Protein AF-A0A5N6XSC5-F1 (afdb_monomer)

Organism: NCBI:txid656916

Structure (mmCIF, N/CA/C/O backbone):
data_AF-A0A5N6XSC5-F1
#
_entry.id   AF-A0A5N6XSC5-F1
#
loop_
_atom_site.group_PDB
_atom_site.id
_atom_site.type_symbol
_atom_site.label_atom_id
_atom_site.label_alt_id
_atom_site.label_comp_id
_atom_site.label_asym_id
_atom_site.label_entity_id
_atom_site.label_seq_id
_atom_site.pdbx_PDB_ins_code
_atom_site.Cartn_x
_atom_site.Cartn_y
_atom_site.Cartn_z
_atom_site.occupancy
_atom_site.B_iso_or_equiv
_atom_site.auth_seq_id
_atom_site.auth_comp_id
_atom_site.auth_asym_id
_atom_site.auth_atom_id
_atom_site.pdbx_PDB_model_num
ATOM 1 N N . MET A 1 1 ? 28.005 -21.376 -6.915 1.00 30.64 1 MET A N 1
ATOM 2 C CA . MET A 1 1 ? 27.812 -19.930 -7.127 1.00 30.64 1 MET A CA 1
ATOM 3 C C . MET A 1 1 ? 26.328 -19.701 -7.324 1.00 30.64 1 MET A C 1
ATOM 5 O O . MET A 1 1 ? 25.781 -20.242 -8.270 1.00 30.64 1 MET A O 1
ATOM 9 N N . SER A 1 2 ? 25.675 -19.047 -6.372 1.00 32.44 2 SER A N 1
ATOM 10 C CA . SER A 1 2 ? 24.236 -18.777 -6.355 1.00 32.44 2 SER A CA 1
ATOM 11 C C . SER A 1 2 ? 23.948 -17.454 -7.067 1.00 32.44 2 SER A C 1
ATOM 13 O O . SER A 1 2 ? 24.451 -16.408 -6.658 1.00 32.44 2 SER A O 1
ATOM 15 N N . ASP A 1 3 ? 23.162 -17.526 -8.139 1.00 32.84 3 ASP A N 1
ATOM 16 C CA . ASP A 1 3 ? 22.753 -16.395 -8.969 1.00 32.84 3 ASP A CA 1
ATOM 17 C C . ASP A 1 3 ? 21.796 -15.465 -8.208 1.00 32.84 3 ASP A C 1
ATOM 19 O O . ASP A 1 3 ? 20.697 -15.851 -7.814 1.00 32.84 3 ASP A O 1
ATOM 23 N N . ASN A 1 4 ? 22.235 -14.223 -7.993 1.00 33.94 4 ASN A N 1
ATOM 24 C CA . ASN A 1 4 ? 21.549 -13.190 -7.213 1.00 33.94 4 ASN A CA 1
ATOM 25 C C . ASN A 1 4 ? 20.751 -12.209 -8.104 1.00 33.94 4 ASN A C 1
ATOM 27 O O . ASN A 1 4 ? 20.815 -10.994 -7.920 1.00 33.94 4 ASN A O 1
ATOM 31 N N . THR A 1 5 ? 20.059 -12.705 -9.135 1.00 34.00 5 THR A N 1
ATOM 32 C CA . THR A 1 5 ? 19.577 -11.863 -10.255 1.00 34.00 5 THR A CA 1
ATOM 33 C C . THR A 1 5 ? 18.065 -11.639 -10.339 1.00 34.00 5 THR A C 1
ATOM 35 O O . THR A 1 5 ? 17.616 -10.911 -11.221 1.00 34.00 5 THR A O 1
ATOM 38 N N . THR A 1 6 ? 17.244 -12.172 -9.435 1.00 41.31 6 THR A N 1
ATOM 39 C CA . THR A 1 6 ? 15.774 -12.113 -9.588 1.00 41.31 6 THR A CA 1
ATOM 40 C C . THR A 1 6 ? 15.127 -10.802 -9.121 1.00 41.31 6 THR A C 1
ATOM 42 O O . THR A 1 6 ? 14.132 -10.382 -9.713 1.00 41.31 6 THR A O 1
ATOM 45 N N . ALA A 1 7 ? 15.684 -10.103 -8.123 1.00 40.53 7 ALA A N 1
ATOM 46 C CA . ALA A 1 7 ? 15.084 -8.869 -7.586 1.00 40.53 7 ALA A CA 1
ATOM 47 C C . ALA A 1 7 ? 15.281 -7.645 -8.506 1.00 40.53 7 ALA A C 1
ATOM 49 O O . ALA A 1 7 ? 14.366 -6.844 -8.704 1.00 40.53 7 ALA A O 1
ATOM 50 N N . ALA A 1 8 ? 16.456 -7.527 -9.135 1.00 37.75 8 ALA A N 1
ATOM 51 C CA . ALA A 1 8 ? 16.752 -6.446 -10.076 1.00 37.75 8 ALA A CA 1
ATOM 52 C C . ALA A 1 8 ? 15.996 -6.598 -11.406 1.00 37.75 8 ALA A C 1
ATOM 54 O O . ALA A 1 8 ? 15.660 -5.595 -12.030 1.00 37.75 8 ALA A O 1
ATOM 55 N N . CYS A 1 9 ? 15.683 -7.833 -11.811 1.00 39.19 9 CYS A N 1
ATOM 56 C CA . CYS A 1 9 ? 15.039 -8.129 -13.090 1.00 39.19 9 CYS A CA 1
ATOM 57 C C . CYS A 1 9 ? 13.649 -7.471 -13.185 1.00 39.19 9 CYS A C 1
ATOM 59 O O . CYS A 1 9 ? 13.363 -6.781 -14.155 1.00 39.19 9 CYS A O 1
ATOM 61 N N . LYS A 1 10 ? 12.838 -7.512 -12.114 1.00 50.16 10 LYS A N 1
ATOM 62 C CA . LYS A 1 10 ? 11.506 -6.878 -12.110 1.00 50.16 10 LYS A CA 1
ATOM 63 C C . LYS A 1 10 ? 11.527 -5.348 -11.992 1.00 50.16 10 LYS A C 1
ATOM 65 O O . LYS A 1 10 ? 10.676 -4.711 -12.600 1.00 50.16 10 LYS A O 1
ATOM 70 N N . LYS A 1 11 ? 12.482 -4.733 -11.273 1.00 50.75 11 LYS A N 1
ATOM 71 C CA . LYS A 1 11 ? 12.641 -3.256 -11.242 1.00 50.75 11 LYS A CA 1
ATOM 72 C C . LYS A 1 11 ? 13.235 -2.702 -12.547 1.00 50.75 11 LYS A C 1
ATOM 74 O O . LYS A 1 11 ? 12.871 -1.607 -12.975 1.00 50.75 11 LYS A O 1
ATOM 79 N N . ALA A 1 12 ? 14.134 -3.450 -13.188 1.00 41.25 12 ALA A N 1
ATOM 80 C CA . ALA A 1 12 ? 14.702 -3.091 -14.487 1.00 41.25 12 ALA A CA 1
ATOM 81 C C . ALA A 1 12 ? 13.656 -3.214 -15.606 1.00 41.25 12 ALA A C 1
ATOM 83 O O . ALA A 1 12 ? 13.495 -2.283 -16.397 1.00 41.25 12 ALA A O 1
ATOM 84 N N . ASP A 1 13 ? 12.880 -4.301 -15.606 1.00 50.47 13 ASP A N 1
ATOM 85 C CA . ASP A 1 13 ? 11.795 -4.514 -16.566 1.00 50.47 13 ASP A CA 1
ATOM 86 C C . ASP A 1 13 ? 10.567 -3.644 -16.264 1.00 50.47 13 ASP A C 1
ATOM 88 O O . ASP A 1 13 ? 9.817 -3.314 -17.180 1.00 50.47 13 ASP A O 1
ATOM 92 N N . TRP A 1 14 ? 10.385 -3.180 -15.021 1.00 47.47 14 TRP A N 1
ATOM 93 C CA . TRP A 1 14 ? 9.315 -2.257 -14.619 1.00 47.47 14 TRP A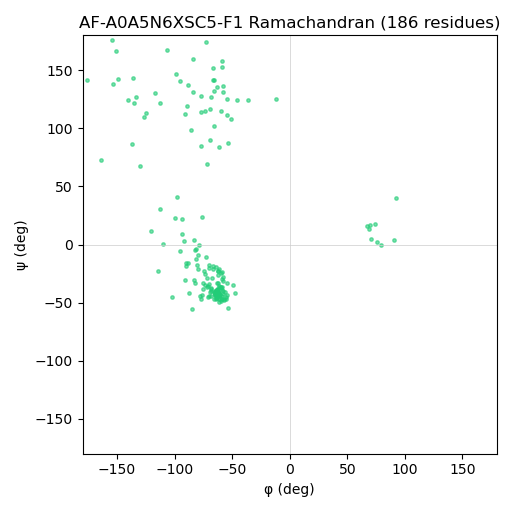 CA 1
ATOM 94 C C . TRP A 1 14 ? 9.331 -0.947 -15.413 1.00 47.47 14 TRP A C 1
ATOM 96 O O . TRP A 1 14 ? 8.297 -0.551 -15.949 1.00 47.47 14 TRP A O 1
ATOM 106 N N . LYS A 1 15 ? 10.492 -0.291 -15.569 1.00 52.53 15 LYS A N 1
ATOM 107 C CA . LYS A 1 15 ? 10.585 0.971 -16.336 1.00 52.53 15 LYS A CA 1
ATOM 108 C C . LYS A 1 15 ? 10.112 0.810 -17.785 1.00 52.53 15 LYS A C 1
ATOM 110 O O . LYS A 1 15 ? 9.611 1.767 -18.380 1.00 52.53 15 LYS A O 1
ATOM 115 N N . THR A 1 16 ? 10.241 -0.400 -18.328 1.00 52.84 16 THR A N 1
ATOM 116 C CA . THR A 1 16 ? 9.805 -0.781 -19.675 1.00 52.84 16 THR A CA 1
ATOM 117 C C . THR A 1 16 ? 8.336 -1.232 -19.692 1.00 52.84 16 THR A C 1
ATOM 119 O O . THR A 1 16 ? 7.579 -0.811 -20.566 1.00 52.84 16 THR A O 1
ATOM 122 N N . HIS A 1 17 ? 7.901 -2.013 -18.698 1.00 48.50 17 HIS A N 1
ATOM 123 C CA . HIS A 1 17 ? 6.561 -2.601 -18.570 1.00 48.50 17 HIS A CA 1
ATOM 124 C C . HIS A 1 17 ? 5.492 -1.627 -18.031 1.00 48.50 17 HIS A C 1
ATOM 126 O O . HIS A 1 17 ? 4.300 -1.809 -18.286 1.00 48.50 17 HIS A O 1
ATOM 132 N N . LYS A 1 18 ? 5.871 -0.542 -17.342 1.00 52.66 18 LYS A N 1
ATOM 133 C CA . LYS A 1 18 ? 4.913 0.442 -16.800 1.00 52.66 18 LYS A CA 1
ATOM 134 C C . LYS A 1 18 ? 4.084 1.157 -17.869 1.00 52.66 18 LYS A C 1
ATOM 136 O O . LYS A 1 18 ? 2.983 1.613 -17.601 1.00 52.66 18 LYS A O 1
ATOM 141 N N . LYS A 1 19 ? 4.576 1.217 -19.115 1.00 46.72 19 LYS A N 1
ATOM 142 C CA . LYS A 1 19 ? 3.832 1.788 -20.254 1.00 46.72 19 LYS A CA 1
ATOM 143 C C . LYS A 1 19 ? 2.645 0.920 -20.695 1.00 46.72 19 LYS A C 1
ATOM 145 O O . LYS A 1 19 ? 1.779 1.416 -21.420 1.00 46.72 19 LYS A O 1
ATOM 150 N N . THR A 1 20 ? 2.623 -0.354 -20.300 1.00 41.19 20 THR A N 1
ATOM 151 C CA . THR A 1 20 ? 1.602 -1.348 -20.669 1.00 41.19 20 THR A CA 1
ATOM 152 C C . THR A 1 20 ? 0.765 -1.823 -19.481 1.00 41.19 20 THR A C 1
ATOM 154 O O . THR A 1 20 ? -0.369 -2.241 -19.689 1.00 41.19 20 THR A O 1
ATOM 157 N N . CYS A 1 21 ? 1.271 -1.713 -18.250 1.00 39.19 21 CYS A N 1
ATOM 158 C CA . CYS A 1 21 ? 0.542 -2.072 -17.033 1.00 39.19 21 CYS A CA 1
ATOM 159 C C . CYS A 1 21 ? -0.330 -0.895 -16.551 1.00 39.19 21 CYS A C 1
ATOM 161 O O . CYS A 1 21 ? 0.174 0.033 -15.923 1.00 39.19 21 CYS A O 1
ATOM 163 N N . GLY A 1 22 ? -1.631 -0.909 -16.868 1.00 43.59 22 GLY A N 1
ATOM 164 C CA . GLY A 1 22 ? -2.615 -0.006 -16.252 1.00 43.59 22 GLY A CA 1
ATOM 165 C C . GLY A 1 22 ? -2.895 1.325 -16.964 1.00 43.59 22 GLY A C 1
ATOM 166 O O . GLY A 1 22 ? -3.112 2.334 -16.297 1.00 43.59 22 GLY A O 1
ATOM 167 N N . LYS A 1 23 ? -2.979 1.354 -18.304 1.00 37.72 23 LYS A N 1
ATOM 168 C CA . LYS A 1 23 ? -3.660 2.455 -19.022 1.00 37.72 23 LYS A CA 1
ATOM 169 C C . LYS A 1 23 ? -5.180 2.352 -18.833 1.00 37.72 23 LYS A C 1
ATOM 171 O O . LYS A 1 23 ? -5.898 2.041 -19.773 1.00 37.72 2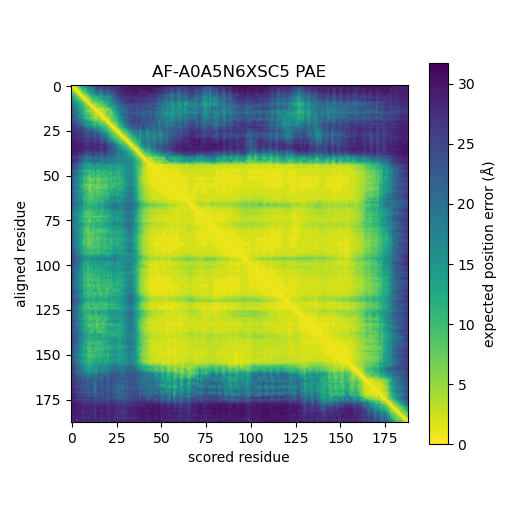3 LYS A O 1
ATOM 176 N N . ASN A 1 24 ? -5.668 2.593 -17.623 1.00 39.50 24 ASN A N 1
ATOM 177 C CA . ASN A 1 24 ? -7.075 2.892 -17.388 1.00 39.50 24 ASN A CA 1
ATOM 178 C C . ASN A 1 24 ? -7.152 4.200 -16.608 1.00 39.50 24 ASN A C 1
ATOM 180 O O . ASN A 1 24 ? -6.749 4.281 -15.450 1.00 39.50 24 ASN A O 1
ATOM 184 N N . THR A 1 25 ? -7.634 5.234 -17.293 1.00 41.34 25 THR A N 1
ATOM 185 C CA . THR A 1 25 ? -8.057 6.497 -16.698 1.00 41.34 25 THR A CA 1
ATOM 186 C C . THR A 1 25 ? -9.271 6.203 -15.829 1.00 41.34 25 THR A C 1
ATOM 188 O O . THR A 1 25 ? -10.356 6.000 -16.370 1.00 41.34 25 THR A O 1
ATOM 191 N N . ASP A 1 26 ? -9.103 6.127 -14.510 1.00 44.75 26 ASP A N 1
ATOM 192 C CA . ASP A 1 26 ? -10.252 6.023 -13.617 1.00 44.75 26 ASP A CA 1
ATOM 193 C C . ASP A 1 26 ? -10.110 6.956 -12.411 1.00 44.75 26 ASP A C 1
ATOM 195 O O . ASP A 1 26 ? -9.133 6.917 -11.664 1.00 44.75 26 ASP A O 1
ATOM 199 N N . GLU A 1 27 ? -11.129 7.803 -12.341 1.00 47.62 27 GLU A N 1
ATOM 200 C CA . GLU A 1 27 ? -11.453 8.996 -11.562 1.00 47.62 27 GLU A CA 1
ATOM 201 C C . GLU A 1 27 ? -10.599 9.382 -10.341 1.00 47.62 27 GLU A C 1
ATOM 203 O O . GLU A 1 27 ? -10.461 8.658 -9.352 1.00 47.62 27 GLU A O 1
ATOM 208 N N . THR A 1 28 ? -10.128 10.632 -10.412 1.00 39.62 28 THR A N 1
ATOM 209 C CA . THR A 1 28 ? -9.500 11.441 -9.365 1.00 39.62 28 THR A CA 1
ATOM 210 C C . THR A 1 28 ? -10.280 11.373 -8.049 1.00 39.62 28 THR A C 1
ATOM 212 O O . THR A 1 28 ? -11.459 11.724 -7.981 1.00 39.62 28 THR A O 1
ATOM 215 N N . PHE A 1 29 ? -9.601 10.978 -6.971 1.00 43.00 29 PHE A N 1
ATOM 216 C CA . PHE A 1 29 ? -10.097 11.149 -5.607 1.00 43.00 29 PHE A CA 1
ATOM 217 C C . PHE A 1 29 ? -10.085 12.645 -5.254 1.00 43.00 29 PHE A C 1
ATOM 219 O O . PHE A 1 29 ? -9.091 13.175 -4.769 1.00 43.00 29 PHE A O 1
ATOM 226 N N . ALA A 1 30 ? -11.182 13.351 -5.533 1.00 38.44 30 ALA A N 1
ATOM 227 C CA . ALA A 1 30 ? -11.376 14.712 -5.047 1.00 38.44 30 ALA A CA 1
ATOM 228 C C . ALA A 1 30 ? -11.776 14.685 -3.563 1.00 38.44 30 ALA A C 1
ATOM 230 O O . ALA A 1 30 ? -12.708 13.981 -3.168 1.00 38.44 30 ALA A O 1
ATOM 231 N N . ASN A 1 31 ? -11.051 15.458 -2.752 1.00 43.38 31 ASN A N 1
ATOM 232 C CA . ASN A 1 31 ? -11.282 15.610 -1.320 1.00 43.38 31 ASN A CA 1
ATOM 233 C C . ASN A 1 31 ? -12.701 16.112 -1.007 1.00 43.38 31 ASN A C 1
ATOM 235 O O . ASN A 1 31 ? -13.220 17.046 -1.617 1.00 43.38 31 ASN A O 1
ATOM 239 N N . THR A 1 32 ? -13.295 15.479 -0.001 1.00 38.34 32 THR A N 1
ATOM 240 C CA . THR A 1 32 ? -14.649 15.672 0.511 1.00 38.34 32 THR A CA 1
ATOM 241 C C . THR A 1 32 ? -14.941 17.126 0.891 1.00 38.34 32 THR A C 1
ATOM 243 O O . THR A 1 32 ? -14.475 17.619 1.916 1.00 38.34 32 THR A O 1
ATOM 246 N N . THR A 1 33 ? -15.823 17.779 0.134 1.00 36.69 33 THR A N 1
ATOM 247 C CA . THR A 1 33 ? -16.755 18.766 0.695 1.00 36.69 33 THR A CA 1
ATOM 248 C C . THR A 1 33 ? -18.180 18.266 0.496 1.00 36.69 33 THR A C 1
ATOM 250 O O . THR A 1 33 ? -18.560 17.812 -0.577 1.00 36.69 33 THR A O 1
ATOM 253 N N . SER A 1 34 ? -18.926 18.300 1.598 1.00 58.03 34 SER A N 1
ATOM 254 C CA . SER A 1 34 ? -20.329 17.927 1.760 1.00 58.03 34 SER A CA 1
ATOM 255 C C . SER A 1 34 ? -21.216 18.270 0.558 1.00 58.03 34 SER A C 1
ATOM 257 O O . SER A 1 34 ? -21.303 19.432 0.172 1.00 58.03 34 SER A O 1
ATOM 259 N N . THR A 1 35 ? -21.913 17.272 0.008 1.00 38.16 35 THR A N 1
ATOM 260 C CA . THR A 1 35 ? -23.358 17.303 -0.300 1.00 38.16 35 THR A CA 1
ATOM 261 C C . THR A 1 35 ? -23.817 15.939 -0.829 1.00 38.16 35 THR A C 1
ATOM 263 O O . THR A 1 35 ? -23.099 15.241 -1.539 1.00 38.16 35 THR A O 1
ATOM 266 N N . ASN A 1 36 ? -25.022 15.541 -0.418 1.00 50.56 36 ASN A N 1
ATOM 267 C CA . ASN A 1 36 ? -25.678 14.273 -0.726 1.00 50.56 36 ASN A CA 1
ATOM 268 C C . ASN A 1 36 ? -25.705 13.945 -2.229 1.00 50.56 36 ASN A C 1
ATOM 270 O O . ASN A 1 36 ? -26.535 14.480 -2.956 1.00 50.56 36 ASN A O 1
ATOM 274 N N . HIS A 1 37 ? -24.904 12.971 -2.657 1.00 45.38 37 HIS A N 1
ATOM 275 C CA . HIS A 1 37 ? -25.196 12.155 -3.831 1.00 45.38 37 HIS A CA 1
ATOM 276 C C . HIS A 1 37 ? -24.802 10.712 -3.531 1.00 45.38 37 HIS A C 1
ATOM 278 O O . HIS A 1 37 ? -23.676 10.432 -3.124 1.00 45.38 37 HIS A O 1
ATOM 284 N N . SER A 1 38 ? -25.758 9.802 -3.695 1.00 50.31 38 SER A N 1
ATOM 285 C CA . SER A 1 38 ? -25.622 8.362 -3.493 1.00 50.31 38 SER A CA 1
ATOM 286 C C . SER A 1 38 ? -24.578 7.792 -4.457 1.00 50.31 38 SER A C 1
ATOM 288 O O . SER A 1 38 ? -24.910 7.306 -5.538 1.00 50.31 38 SER A O 1
ATOM 290 N N . ARG A 1 39 ? -23.295 7.877 -4.090 1.00 49.34 39 ARG A N 1
ATOM 291 C CA . ARG A 1 39 ? -22.217 7.190 -4.801 1.00 49.34 39 ARG A CA 1
ATOM 292 C C . ARG A 1 39 ? -22.546 5.691 -4.780 1.00 49.34 39 ARG A C 1
ATOM 294 O O . ARG A 1 39 ? -22.885 5.169 -3.716 1.00 49.34 39 ARG A O 1
ATOM 301 N N . PRO A 1 40 ? -22.488 4.979 -5.919 1.00 62.66 40 PRO A N 1
ATOM 302 C CA . PRO A 1 40 ? -22.729 3.542 -5.933 1.00 62.66 40 PRO A CA 1
ATOM 303 C C . PRO A 1 40 ? -21.800 2.860 -4.926 1.00 62.66 40 PRO A C 1
ATOM 305 O O . PRO A 1 40 ? -20.589 3.044 -5.009 1.00 62.66 40 PRO A O 1
ATOM 308 N N . GLN A 1 41 ? -22.343 2.074 -3.990 1.00 62.50 41 GLN A N 1
ATOM 309 C CA . GLN A 1 41 ? -21.572 1.441 -2.902 1.00 62.50 41 GLN A CA 1
ATOM 310 C C . GLN A 1 41 ? -20.318 0.708 -3.415 1.00 62.50 41 GLN A C 1
ATOM 312 O O . GLN A 1 41 ? -19.257 0.765 -2.808 1.00 62.50 41 GLN A O 1
ATOM 317 N N . ASN A 1 42 ? -20.395 0.110 -4.606 1.00 70.88 42 ASN A N 1
ATOM 318 C CA . ASN A 1 42 ? -19.272 -0.559 -5.267 1.00 70.88 42 ASN A CA 1
ATOM 319 C C . ASN A 1 42 ? -18.081 0.387 -5.573 1.00 70.88 42 ASN A C 1
ATOM 321 O O . ASN A 1 42 ? -16.923 -0.007 -5.459 1.00 70.88 42 ASN A O 1
ATOM 325 N N . LEU A 1 43 ? -18.341 1.653 -5.918 1.00 68.62 43 LEU A N 1
ATOM 326 C CA . LEU A 1 43 ? -17.303 2.670 -6.149 1.00 68.62 43 LEU A CA 1
ATOM 327 C C . LEU A 1 43 ? -16.657 3.165 -4.850 1.00 68.62 43 LEU A C 1
ATOM 329 O O . LEU A 1 43 ? -15.532 3.664 -4.886 1.00 68.62 43 LEU A O 1
ATOM 333 N N . GLU A 1 44 ? -17.360 3.071 -3.723 1.00 84.00 44 GLU A N 1
ATOM 334 C CA . GLU A 1 44 ? -16.802 3.347 -2.396 1.00 84.00 44 GLU A CA 1
ATOM 335 C C . GLU A 1 44 ? -15.934 2.170 -1.927 1.00 84.00 44 GLU A C 1
ATOM 337 O O . GLU A 1 44 ? -14.778 2.363 -1.555 1.00 84.00 44 GLU A O 1
ATOM 342 N N . GLU A 1 45 ? -16.432 0.938 -2.068 1.00 91.94 45 GLU A N 1
ATOM 343 C CA . GLU A 1 45 ? -15.698 -0.281 -1.710 1.00 91.94 45 GLU A CA 1
ATOM 344 C C . GLU A 1 45 ? -14.388 -0.426 -2.489 1.00 91.94 45 GLU A C 1
ATOM 346 O O . GLU A 1 45 ? -13.330 -0.632 -1.895 1.00 91.94 45 GLU A O 1
ATOM 351 N N . LYS A 1 46 ? -14.433 -0.260 -3.819 1.00 92.94 46 LYS A N 1
ATOM 352 C CA . LYS A 1 46 ? -13.226 -0.276 -4.659 1.00 92.94 46 LYS A CA 1
ATOM 353 C C . LYS A 1 46 ? -12.239 0.813 -4.256 1.00 92.94 46 LYS A C 1
ATOM 355 O O . LYS A 1 46 ? -11.036 0.581 -4.300 1.00 92.94 46 LYS A O 1
ATOM 360 N N . GLY A 1 47 ? -12.740 1.980 -3.855 1.00 93.81 47 GLY A N 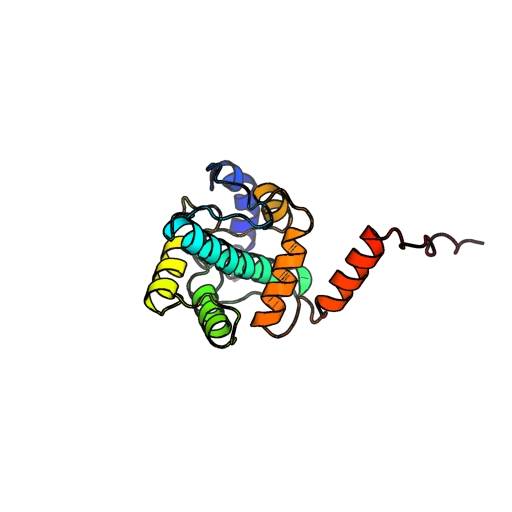1
ATOM 361 C CA . GLY A 1 47 ? -11.917 3.065 -3.336 1.00 93.81 47 GLY A CA 1
ATOM 362 C C . GLY A 1 47 ? -11.122 2.650 -2.099 1.00 93.81 47 GLY A C 1
ATOM 363 O O . GLY A 1 47 ? -9.909 2.840 -2.046 1.00 93.81 47 GLY A O 1
ATOM 364 N N . VAL A 1 48 ? -11.790 1.999 -1.145 1.00 95.50 48 VAL A N 1
ATOM 365 C CA . VAL A 1 48 ? -11.149 1.449 0.058 1.00 95.50 48 VAL A CA 1
ATOM 366 C C . VAL A 1 48 ? -10.152 0.345 -0.298 1.00 95.50 48 VAL A C 1
ATOM 368 O O . VAL A 1 48 ? -9.060 0.313 0.265 1.00 95.50 48 VAL A O 1
ATOM 371 N N . TYR A 1 49 ? -10.469 -0.531 -1.257 1.00 97.31 49 TYR A N 1
ATOM 372 C CA . TYR A 1 49 ? -9.531 -1.569 -1.700 1.00 97.31 49 TYR A CA 1
ATOM 373 C C . TYR A 1 49 ? -8.254 -0.973 -2.289 1.00 97.31 49 TYR A C 1
ATOM 375 O O . TYR A 1 49 ? -7.170 -1.357 -1.854 1.00 97.31 49 TYR A O 1
ATOM 383 N N . LYS A 1 50 ? -8.378 -0.008 -3.213 1.00 96.06 50 LYS A N 1
ATOM 384 C CA . LYS A 1 50 ? -7.235 0.722 -3.782 1.00 96.06 50 LYS A CA 1
ATOM 385 C C . LYS A 1 50 ? -6.374 1.313 -2.666 1.00 96.06 50 LYS A C 1
ATOM 387 O O . LYS A 1 50 ? -5.205 0.968 -2.558 1.00 96.06 50 LYS A O 1
ATOM 392 N N . LEU A 1 51 ? -6.974 2.094 -1.762 1.00 95.81 51 LEU A N 1
ATOM 393 C CA . LEU A 1 51 ? -6.254 2.734 -0.656 1.00 95.81 51 LEU A CA 1
ATOM 394 C C . LEU A 1 51 ? -5.469 1.729 0.202 1.00 95.81 51 LEU A C 1
ATOM 396 O O . LEU A 1 51 ? -4.299 1.960 0.508 1.00 95.81 51 LEU A O 1
ATOM 400 N N . LEU A 1 52 ? -6.090 0.609 0.585 1.00 97.88 52 LEU A N 1
ATOM 401 C CA . LEU A 1 52 ? -5.441 -0.423 1.398 1.00 97.88 52 LEU A CA 1
ATOM 402 C C . LEU A 1 52 ? -4.286 -1.101 0.652 1.00 97.88 52 LEU A C 1
ATOM 404 O O . LEU A 1 52 ? -3.206 -1.266 1.221 1.00 97.88 52 LEU A O 1
ATOM 408 N N . ILE A 1 53 ? -4.502 -1.490 -0.605 1.00 98.25 53 ILE A N 1
ATOM 409 C CA . ILE A 1 53 ? -3.479 -2.152 -1.420 1.00 98.25 53 ILE A CA 1
ATOM 410 C C . ILE A 1 53 ? -2.303 -1.218 -1.666 1.00 98.25 53 ILE A C 1
ATOM 412 O O . ILE A 1 53 ? -1.150 -1.596 -1.463 1.00 98.25 53 ILE A O 1
ATOM 416 N N . ASP A 1 54 ? -2.589 0.014 -2.056 1.00 97.44 54 ASP A N 1
ATOM 417 C CA . ASP A 1 54 ? -1.565 0.977 -2.406 1.00 97.44 54 ASP A CA 1
ATOM 418 C C . ASP A 1 54 ? -0.767 1.388 -1.170 1.00 97.44 54 ASP A C 1
ATOM 420 O O . ASP A 1 54 ? 0.457 1.472 -1.243 1.00 97.44 54 ASP A O 1
ATOM 424 N N . THR A 1 55 ? -1.405 1.521 -0.000 1.00 96.94 55 THR A N 1
ATOM 425 C CA . THR A 1 55 ? -0.696 1.724 1.279 1.00 96.94 55 THR A CA 1
ATOM 426 C C . THR A 1 55 ? 0.319 0.616 1.535 1.00 96.94 55 THR A C 1
ATOM 428 O O . THR A 1 55 ? 1.459 0.889 1.914 1.00 96.94 55 THR A O 1
ATOM 431 N N . TYR A 1 56 ? -0.074 -0.639 1.310 1.00 97.50 56 TYR A N 1
ATOM 432 C CA . TYR A 1 56 ? 0.839 -1.767 1.431 1.00 97.50 56 TYR A CA 1
ATOM 433 C C . TYR A 1 56 ? 1.974 -1.696 0.395 1.00 97.50 56 TYR A C 1
ATOM 435 O O . TYR A 1 56 ? 3.136 -1.835 0.771 1.00 97.50 56 TYR A O 1
ATOM 443 N N . ARG A 1 57 ? 1.673 -1.417 -0.882 1.00 97.06 57 ARG A N 1
ATOM 444 C CA . ARG A 1 57 ? 2.684 -1.291 -1.952 1.00 97.06 57 ARG A CA 1
ATOM 445 C C . ARG A 1 57 ? 3.708 -0.194 -1.644 1.00 97.06 57 ARG A C 1
ATOM 447 O O . ARG A 1 57 ? 4.906 -0.439 -1.759 1.00 97.06 57 ARG A O 1
ATOM 454 N N . MET A 1 58 ? 3.245 0.966 -1.176 1.00 93.88 58 MET A N 1
ATOM 455 C CA . MET A 1 58 ? 4.097 2.073 -0.738 1.00 93.88 58 MET A CA 1
ATOM 456 C C . MET A 1 58 ? 4.965 1.673 0.463 1.00 93.88 58 MET A C 1
ATOM 458 O O . MET A 1 58 ? 6.154 1.984 0.490 1.00 93.88 58 MET A O 1
ATOM 462 N N . ARG A 1 59 ? 4.415 0.922 1.433 1.00 93.88 59 ARG A N 1
ATOM 463 C CA . ARG A 1 59 ? 5.201 0.405 2.566 1.00 93.88 59 ARG A CA 1
ATOM 464 C C . ARG A 1 59 ? 6.310 -0.541 2.109 1.00 93.88 59 ARG A C 1
ATOM 466 O O . ARG A 1 59 ? 7.408 -0.453 2.647 1.00 93.88 59 ARG A O 1
ATOM 473 N N . MET A 1 60 ? 6.039 -1.425 1.149 1.00 94.06 60 MET A N 1
ATOM 474 C CA . MET A 1 60 ? 7.056 -2.342 0.621 1.00 94.06 60 MET A CA 1
ATOM 475 C C . MET A 1 60 ? 8.188 -1.586 -0.077 1.00 94.06 60 MET A C 1
ATOM 477 O O . MET A 1 60 ? 9.355 -1.893 0.150 1.00 94.06 60 MET A O 1
ATOM 481 N N . GLU A 1 61 ? 7.857 -0.568 -0.876 1.00 91.19 61 GLU A N 1
ATOM 482 C CA . GLU A 1 61 ? 8.877 0.268 -1.515 1.00 91.19 61 GLU A CA 1
ATOM 483 C C . GLU A 1 61 ? 9.702 1.048 -0.484 1.00 91.19 61 GLU A C 1
ATOM 485 O O . GLU A 1 61 ? 10.927 1.104 -0.592 1.00 91.19 61 GLU A O 1
ATOM 490 N N . ASP A 1 62 ? 9.068 1.606 0.550 1.00 88.56 62 ASP A N 1
ATOM 491 C CA . AS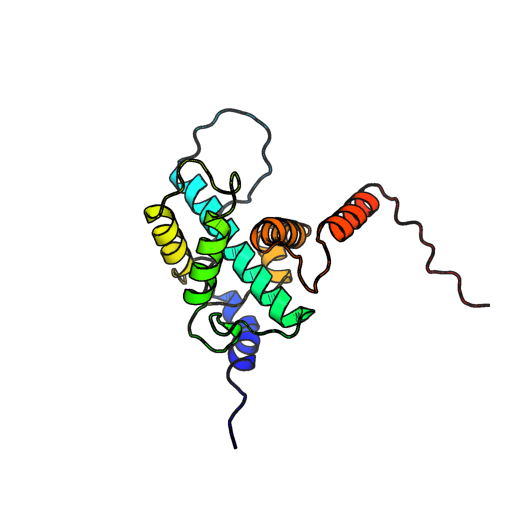P A 1 62 ? 9.778 2.300 1.627 1.00 88.56 62 ASP A CA 1
ATOM 492 C C . ASP A 1 62 ? 10.703 1.353 2.412 1.00 88.56 62 ASP A C 1
ATOM 494 O O . ASP A 1 62 ? 11.840 1.717 2.699 1.00 88.56 62 ASP A O 1
ATOM 498 N N . GLN A 1 63 ? 10.269 0.130 2.733 1.00 86.88 63 GLN A N 1
ATOM 499 C CA . GLN A 1 63 ? 11.136 -0.852 3.400 1.00 86.88 63 GLN A CA 1
ATOM 500 C C . GLN A 1 63 ? 12.343 -1.211 2.533 1.00 86.88 63 GLN A C 1
ATOM 502 O O . GLN A 1 63 ? 13.474 -1.195 3.017 1.00 86.88 63 GLN A O 1
ATOM 507 N N . TYR A 1 64 ? 12.121 -1.431 1.237 1.00 87.12 64 TYR A N 1
ATOM 508 C CA . TYR A 1 64 ? 13.194 -1.759 0.307 1.00 87.12 64 TYR A CA 1
ATOM 509 C C . TYR A 1 64 ? 14.192 -0.606 0.132 1.00 87.12 64 TYR A C 1
ATOM 511 O O . TYR A 1 64 ? 15.401 -0.826 0.098 1.00 87.12 64 TYR A O 1
ATOM 519 N N . THR A 1 65 ? 13.703 0.629 -0.010 1.00 82.38 65 THR A N 1
ATOM 520 C CA . THR A 1 65 ? 14.539 1.786 -0.378 1.00 82.38 65 THR A CA 1
ATOM 521 C C . THR A 1 65 ? 15.116 2.556 0.806 1.00 82.38 65 THR A C 1
ATOM 523 O O . THR A 1 65 ? 16.197 3.124 0.672 1.00 82.38 65 THR A O 1
ATOM 526 N N . ILE A 1 66 ? 14.420 2.594 1.945 1.00 78.69 66 ILE A N 1
ATOM 527 C CA . ILE A 1 66 ? 14.813 3.368 3.134 1.00 78.69 66 ILE A CA 1
ATOM 528 C C . ILE A 1 66 ? 15.421 2.453 4.199 1.00 78.69 66 ILE A C 1
ATOM 530 O O . ILE A 1 66 ? 16.440 2.802 4.788 1.00 78.69 66 ILE A O 1
ATOM 534 N N . GLU A 1 67 ? 14.798 1.299 4.460 1.00 74.88 67 GLU A N 1
ATOM 535 C CA . GLU A 1 67 ? 15.237 0.367 5.514 1.00 74.88 67 GLU A CA 1
ATOM 536 C C . GLU A 1 67 ? 16.243 -0.674 4.983 1.00 74.88 67 GLU A C 1
ATOM 538 O O . GLU A 1 67 ? 16.979 -1.270 5.766 1.00 74.88 67 GLU A O 1
ATOM 543 N N . GLY A 1 68 ? 16.310 -0.879 3.660 1.00 79.44 68 GLY A N 1
ATOM 544 C CA . GLY A 1 68 ? 17.093 -1.958 3.049 1.00 79.44 68 GLY A CA 1
ATOM 545 C C . GLY A 1 68 ? 16.540 -3.352 3.371 1.00 79.44 68 GLY A C 1
ATOM 546 O O . GLY A 1 68 ? 17.243 -4.348 3.208 1.00 79.44 68 GLY A O 1
ATOM 547 N N . GLU A 1 69 ? 15.294 -3.424 3.846 1.00 84.81 69 GLU A N 1
ATOM 548 C CA . GLU A 1 69 ? 14.612 -4.654 4.232 1.00 84.81 69 GLU A CA 1
ATOM 549 C C . GLU A 1 69 ? 13.754 -5.182 3.078 1.00 84.81 69 GLU A C 1
ATOM 551 O O . GLU A 1 69 ? 13.067 -4.429 2.383 1.00 84.81 69 GLU A O 1
ATOM 556 N N . VAL A 1 70 ? 13.742 -6.503 2.907 1.00 89.50 70 VAL A N 1
ATOM 557 C CA . VAL A 1 70 ? 12.876 -7.192 1.947 1.00 89.50 70 VAL A CA 1
ATOM 558 C C . VAL A 1 70 ? 11.864 -8.030 2.718 1.00 89.50 70 VAL A C 1
ATOM 560 O O . VAL A 1 70 ? 12.232 -8.902 3.500 1.00 89.50 70 VAL A O 1
ATOM 563 N N . ASP A 1 71 ? 10.573 -7.780 2.493 1.00 90.38 71 ASP A N 1
ATOM 564 C CA . ASP A 1 71 ? 9.516 -8.667 2.981 1.00 90.38 71 ASP A CA 1
ATOM 565 C C . ASP A 1 71 ? 9.496 -9.939 2.128 1.00 90.38 71 ASP A C 1
ATOM 567 O O . ASP A 1 71 ? 9.180 -9.891 0.935 1.00 90.38 71 ASP A O 1
ATOM 571 N N . GLU A 1 72 ? 9.808 -11.073 2.751 1.00 93.06 72 GLU A N 1
ATOM 572 C CA . GLU A 1 72 ? 9.865 -12.387 2.104 1.00 93.06 72 GLU A CA 1
ATOM 573 C C . GLU A 1 72 ? 8.540 -12.806 1.459 1.00 93.06 72 GLU A C 1
ATOM 575 O O . GLU A 1 72 ? 8.549 -13.590 0.510 1.00 93.06 72 GLU A O 1
ATOM 580 N N . ASP A 1 73 ? 7.405 -12.267 1.919 1.00 94.75 73 ASP A N 1
ATOM 581 C CA . ASP A 1 73 ? 6.075 -12.534 1.360 1.00 94.75 73 ASP A CA 1
ATOM 582 C C . ASP A 1 73 ? 5.633 -11.502 0.298 1.00 94.75 73 ASP A C 1
ATOM 584 O O . ASP A 1 73 ? 4.469 -11.503 -0.124 1.00 94.75 73 ASP A O 1
ATOM 588 N N . SER A 1 74 ? 6.539 -10.620 -0.133 1.00 93.94 74 SER A N 1
ATOM 589 C CA . SER A 1 74 ? 6.292 -9.588 -1.146 1.00 93.94 74 SER A CA 1
ATOM 590 C C . SER A 1 74 ? 6.959 -9.904 -2.486 1.00 93.94 74 SER A C 1
ATOM 592 O O . SER A 1 74 ? 7.854 -10.737 -2.586 1.00 93.94 74 SER A O 1
ATOM 594 N N . ILE A 1 75 ? 6.580 -9.176 -3.536 1.00 93.44 75 ILE A N 1
ATOM 595 C CA . ILE A 1 75 ? 7.218 -9.277 -4.855 1.00 93.44 75 ILE A CA 1
ATOM 596 C C . ILE A 1 75 ? 8.714 -8.906 -4.848 1.00 93.44 75 ILE A C 1
ATOM 598 O O . ILE A 1 75 ? 9.456 -9.339 -5.732 1.00 93.44 75 ILE A O 1
ATOM 602 N N . TYR A 1 76 ? 9.178 -8.152 -3.845 1.00 89.06 76 TYR A N 1
ATOM 603 C CA . TYR A 1 76 ? 10.574 -7.722 -3.726 1.00 89.06 76 TYR A CA 1
ATOM 604 C C . TYR A 1 76 ? 11.528 -8.880 -3.392 1.00 89.06 76 TYR A C 1
ATOM 606 O O . TYR A 1 76 ? 12.711 -8.784 -3.709 1.00 89.06 76 TYR A O 1
ATOM 614 N N . SER A 1 77 ? 11.025 -9.997 -2.846 1.00 89.62 77 SER A N 1
ATOM 615 C CA . SER A 1 77 ? 11.801 -11.233 -2.634 1.00 89.62 77 SER A CA 1
ATOM 616 C C . SER A 1 77 ? 11.879 -12.130 -3.880 1.00 89.62 77 SER A C 1
ATOM 618 O O . SER A 1 77 ? 12.424 -13.229 -3.838 1.00 89.62 77 SER A O 1
ATOM 620 N N . GLY A 1 78 ? 11.327 -11.687 -5.017 1.00 88.19 78 GLY A N 1
ATOM 621 C CA . GLY A 1 78 ? 11.271 -12.468 -6.257 1.00 88.19 78 GLY A CA 1
ATOM 622 C C . GLY A 1 78 ? 10.014 -13.330 -6.403 1.00 88.19 78 GLY A C 1
ATOM 623 O O . GLY A 1 78 ? 9.871 -14.039 -7.402 1.00 88.19 78 GLY A O 1
ATOM 624 N N . ARG A 1 79 ? 9.061 -13.242 -5.466 1.00 90.50 79 ARG A N 1
ATOM 625 C CA . ARG A 1 79 ? 7.746 -13.889 -5.588 1.00 90.50 79 ARG A CA 1
ATOM 626 C C . ARG A 1 79 ? 6.970 -13.418 -6.824 1.00 90.50 79 ARG A C 1
ATOM 628 O O . ARG A 1 79 ? 7.228 -12.331 -7.351 1.00 90.50 79 ARG A O 1
ATOM 635 N N . PRO A 1 80 ? 6.002 -14.213 -7.317 1.00 91.31 80 PRO A N 1
ATOM 636 C CA . PRO A 1 80 ? 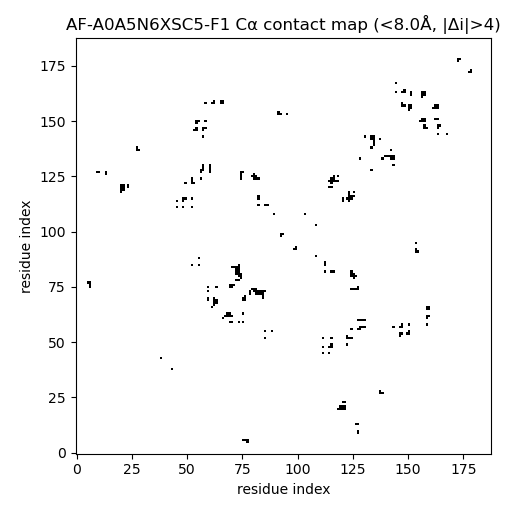5.170 -13.817 -8.453 1.00 91.31 80 PRO A CA 1
ATOM 637 C C . PRO A 1 80 ? 4.325 -12.570 -8.161 1.00 91.31 80 PRO A C 1
ATOM 639 O O . PRO A 1 80 ? 4.195 -11.726 -9.042 1.00 91.31 80 PRO A O 1
ATOM 642 N N . ASP A 1 81 ? 3.814 -12.439 -6.937 1.00 95.25 81 ASP A N 1
ATOM 643 C CA . ASP A 1 81 ? 3.030 -11.306 -6.452 1.00 95.25 81 ASP A CA 1
ATOM 644 C C . ASP A 1 81 ? 3.154 -11.181 -4.925 1.00 95.25 81 ASP A C 1
ATOM 646 O O . ASP A 1 81 ? 3.773 -12.020 -4.267 1.00 95.25 81 ASP A O 1
ATOM 650 N N . SER A 1 82 ? 2.554 -10.130 -4.369 1.00 96.94 82 SER A N 1
ATOM 651 C CA . SER A 1 82 ? 2.628 -9.802 -2.941 1.00 96.94 82 SER A CA 1
ATOM 652 C C . SER A 1 82 ? 1.395 -10.234 -2.132 1.00 96.94 82 SER A C 1
ATOM 654 O O . SER A 1 82 ? 1.106 -9.652 -1.084 1.00 96.94 82 SER A O 1
ATOM 656 N N . ARG A 1 83 ? 0.610 -11.220 -2.599 1.00 97.81 83 ARG A N 1
ATOM 657 C CA . ARG A 1 83 ? -0.672 -11.590 -1.960 1.00 97.81 83 ARG A CA 1
ATOM 658 C C . ARG A 1 83 ? -0.535 -12.021 -0.503 1.00 97.81 83 ARG A C 1
ATOM 660 O O . ARG A 1 83 ? -1.429 -11.754 0.299 1.00 97.81 83 ARG A O 1
ATOM 667 N N . ASP A 1 84 ? 0.547 -12.716 -0.163 1.00 97.94 84 ASP A N 1
ATOM 668 C CA . ASP A 1 84 ? 0.729 -13.293 1.168 1.00 97.94 84 ASP A CA 1
ATOM 669 C C . ASP A 1 84 ? 1.107 -12.201 2.175 1.00 97.94 84 ASP A C 1
ATOM 671 O O . ASP A 1 84 ? 0.481 -12.103 3.240 1.00 97.94 84 ASP A O 1
ATOM 675 N N . GLY A 1 85 ? 2.012 -11.297 1.786 1.00 97.88 85 GLY A N 1
ATOM 676 C CA . GLY A 1 85 ? 2.333 -10.098 2.553 1.00 97.88 85 GLY A CA 1
ATOM 677 C C . GLY A 1 85 ? 1.117 -9.182 2.704 1.00 97.88 85 GLY A C 1
ATOM 678 O O . GLY A 1 85 ? 0.809 -8.736 3.813 1.00 97.88 85 GLY A O 1
ATOM 679 N N . PHE A 1 86 ? 0.331 -8.998 1.639 1.00 98.44 86 PHE A N 1
ATOM 680 C CA . PHE A 1 86 ? -0.888 -8.191 1.697 1.00 98.44 86 PHE A CA 1
ATOM 681 C C . PHE A 1 86 ? -1.967 -8.795 2.612 1.00 98.44 86 PHE A C 1
ATOM 683 O O . PHE A 1 86 ? -2.588 -8.088 3.405 1.00 98.44 86 PHE A O 1
ATOM 690 N N . ARG A 1 87 ? -2.159 -10.120 2.608 1.00 98.56 87 ARG A N 1
ATOM 691 C CA . ARG A 1 87 ? -3.049 -10.793 3.576 1.00 98.56 87 ARG A CA 1
ATOM 692 C C . ARG A 1 87 ? -2.588 -10.586 5.016 1.00 98.56 87 ARG A C 1
ATOM 694 O O . ARG A 1 87 ? -3.420 -10.459 5.913 1.00 98.56 87 ARG A O 1
ATOM 701 N N . ARG A 1 88 ? -1.274 -10.565 5.261 1.00 97.75 88 ARG A N 1
ATOM 702 C CA . ARG A 1 88 ? -0.712 -10.261 6.585 1.00 97.75 88 ARG A CA 1
ATOM 703 C C . ARG A 1 88 ? -0.993 -8.817 6.988 1.00 97.75 88 ARG A C 1
ATOM 705 O O . ARG A 1 88 ? -1.389 -8.593 8.128 1.00 97.75 88 ARG A O 1
ATOM 712 N N . PHE A 1 89 ? -0.869 -7.879 6.054 1.00 98.06 89 PHE A N 1
ATOM 713 C CA . PHE A 1 89 ? -1.261 -6.484 6.243 1.00 98.06 89 PHE A CA 1
ATOM 714 C C . PHE A 1 89 ? -2.751 -6.332 6.585 1.00 98.06 89 PHE A C 1
ATOM 716 O O . PHE A 1 89 ? -3.069 -5.686 7.581 1.00 98.06 89 PHE A O 1
ATOM 723 N N . LEU A 1 90 ? -3.664 -6.991 5.863 1.00 98.31 90 LEU A N 1
ATOM 724 C CA . LEU A 1 90 ? -5.102 -6.925 6.169 1.00 98.31 90 LEU A CA 1
ATOM 725 C C . LEU A 1 90 ? -5.425 -7.413 7.590 1.00 98.31 90 LEU A C 1
ATOM 727 O O . LEU A 1 90 ? -6.196 -6.769 8.295 1.00 98.31 90 LEU A O 1
ATOM 731 N N . ARG A 1 91 ? -4.755 -8.468 8.076 1.00 97.94 91 ARG A N 1
ATOM 732 C CA . ARG A 1 91 ? -4.899 -8.916 9.476 1.00 97.94 91 ARG A CA 1
ATOM 733 C C . ARG A 1 91 ? -4.447 -7.873 10.503 1.00 97.94 91 ARG A C 1
ATOM 735 O O . ARG A 1 91 ? -4.880 -7.934 11.652 1.00 97.94 91 ARG A O 1
ATOM 742 N N . LEU A 1 92 ? -3.534 -6.966 10.147 1.00 97.44 92 LEU A N 1
ATOM 743 C CA . LEU A 1 92 ? -3.141 -5.847 11.011 1.00 97.44 92 LEU A CA 1
ATOM 744 C C . LEU A 1 92 ? -4.194 -4.744 10.976 1.00 97.44 92 LEU A C 1
ATOM 746 O O . LEU A 1 92 ? -4.579 -4.240 12.028 1.00 97.44 92 LEU A O 1
ATOM 750 N N . VAL A 1 93 ? -4.679 -4.414 9.781 1.00 96.69 93 VAL A N 1
ATOM 751 C CA . VAL A 1 93 ? -5.734 -3.423 9.552 1.00 96.69 93 VAL A CA 1
ATOM 752 C C . VAL A 1 93 ? -7.005 -3.784 10.327 1.00 96.69 93 VAL A C 1
ATOM 754 O O . VAL A 1 93 ? -7.524 -2.956 11.068 1.00 96.69 93 VAL A O 1
ATOM 757 N N . GLU A 1 94 ? -7.446 -5.040 10.261 1.00 96.25 94 GLU A N 1
ATOM 758 C CA . GLU A 1 94 ? -8.648 -5.533 10.955 1.00 96.25 94 GLU A CA 1
ATOM 759 C C . GLU A 1 94 ? -8.550 -5.472 12.488 1.00 96.25 94 GLU A C 1
ATOM 761 O O . GLU A 1 94 ? -9.568 -5.463 13.179 1.00 96.25 94 GLU A O 1
ATOM 766 N N . LYS A 1 95 ? -7.338 -5.376 13.049 1.00 96.06 95 LYS A N 1
ATOM 767 C CA . LYS A 1 95 ? -7.136 -5.181 14.494 1.00 96.06 95 LYS A CA 1
ATOM 768 C C . LYS A 1 95 ? -7.293 -3.721 14.927 1.00 96.06 95 LYS A C 1
ATOM 770 O O . LYS A 1 95 ? -7.357 -3.453 16.128 1.00 96.06 95 LYS A O 1
ATOM 775 N N . LYS A 1 96 ? -7.329 -2.765 13.993 1.00 94.88 96 LYS A N 1
ATOM 776 C CA . LYS A 1 96 ? -7.419 -1.329 14.288 1.00 94.88 96 LYS A CA 1
ATOM 777 C C . LYS A 1 96 ? -8.878 -0.890 14.349 1.00 94.88 96 LYS A C 1
ATOM 779 O O . LYS A 1 96 ? -9.585 -0.853 13.345 1.00 94.88 96 LYS A O 1
ATOM 784 N N . ARG A 1 97 ? -9.333 -0.524 15.550 1.00 90.75 97 ARG A N 1
ATOM 785 C CA . ARG A 1 97 ? -10.686 0.009 15.761 1.00 90.75 97 ARG A CA 1
ATOM 786 C C . ARG A 1 97 ? -10.839 1.359 15.057 1.00 90.75 97 ARG A C 1
ATOM 788 O O . ARG A 1 97 ? -9.990 2.225 15.222 1.00 90.75 97 ARG A O 1
ATOM 795 N N . GLY A 1 98 ? -11.929 1.528 14.309 1.00 89.06 98 GLY A N 1
ATOM 796 C CA . GLY A 1 98 ? -12.282 2.792 13.648 1.00 89.06 98 GLY A CA 1
ATOM 797 C C . GLY A 1 98 ? -11.531 3.093 12.347 1.00 89.06 98 GLY A C 1
ATOM 798 O O . GLY A 1 98 ? -11.804 4.119 11.739 1.00 89.06 98 GLY A O 1
ATOM 799 N N . LEU A 1 99 ? -10.617 2.220 11.904 1.00 91.25 99 LEU A N 1
ATOM 800 C CA . LEU A 1 99 ? -9.882 2.414 10.649 1.00 91.25 99 LEU A CA 1
ATOM 801 C C . LEU A 1 99 ? -10.683 1.953 9.422 1.00 91.25 99 LEU A C 1
ATOM 803 O O . LEU A 1 99 ? -10.541 2.501 8.333 1.00 91.25 99 LEU A O 1
ATOM 807 N N . LEU A 1 100 ? -11.492 0.909 9.597 1.00 94.38 100 LEU A N 1
ATOM 808 C CA . LEU A 1 100 ? -12.257 0.289 8.524 1.00 94.38 100 LEU A CA 1
ATOM 809 C C . LEU A 1 100 ? -13.710 0.775 8.519 1.00 94.38 100 LEU A C 1
ATOM 811 O O . LEU A 1 100 ? -14.280 0.994 9.593 1.00 94.38 100 LEU A O 1
ATOM 815 N N . PRO A 1 101 ? -14.333 0.891 7.333 1.00 93.75 101 PRO A N 1
ATOM 816 C CA . PRO A 1 101 ? -15.748 1.208 7.224 1.00 93.75 101 PRO A CA 1
ATOM 817 C C . PRO A 1 101 ? -16.641 0.184 7.945 1.00 93.75 101 PRO A C 1
ATOM 819 O O . PRO A 1 101 ? -16.289 -0.997 8.001 1.00 93.75 101 PRO A O 1
ATOM 822 N N . PRO A 1 102 ? -17.842 0.580 8.412 1.00 93.88 102 PRO A N 1
ATOM 823 C CA . PRO A 1 102 ? -18.760 -0.319 9.124 1.00 93.88 102 PRO A CA 1
ATOM 824 C C . PRO A 1 102 ? -19.204 -1.551 8.324 1.00 93.88 102 PRO A C 1
ATOM 826 O O . PRO A 1 102 ? -19.593 -2.556 8.907 1.00 93.88 102 PRO A O 1
ATOM 829 N N . TRP A 1 103 ? -19.162 -1.475 6.991 1.00 94.19 103 TRP A N 1
ATOM 830 C CA . TRP A 1 103 ? -19.517 -2.575 6.094 1.00 94.19 103 TRP A CA 1
ATOM 831 C C . TRP A 1 103 ? -18.376 -3.583 5.877 1.00 94.19 103 TRP A C 1
ATOM 833 O O . TRP A 1 103 ? -18.573 -4.595 5.195 1.00 94.19 103 TRP A O 1
ATOM 843 N N . TRP A 1 104 ? -17.177 -3.324 6.415 1.00 96.50 104 TRP A N 1
ATOM 844 C CA . TRP A 1 104 ? -16.041 -4.225 6.255 1.00 96.50 104 TRP A CA 1
ATOM 845 C C . TRP A 1 104 ? -16.313 -5.588 6.899 1.00 96.50 104 TRP A C 1
ATOM 847 O O . TRP A 1 104 ? -16.800 -5.688 8.023 1.00 96.50 104 TRP A O 1
ATOM 857 N N . SER A 1 105 ? -15.970 -6.651 6.177 1.00 96.56 105 SER A N 1
ATOM 858 C CA . SER A 1 105 ? -16.205 -8.042 6.571 1.00 96.56 105 SER A CA 1
ATOM 859 C C . SER A 1 105 ? -15.138 -8.965 5.970 1.00 96.56 105 SER A C 1
ATOM 861 O O . SER A 1 105 ? -14.430 -8.559 5.039 1.00 96.56 105 SER A O 1
ATOM 863 N N . PRO A 1 106 ? -15.026 -10.222 6.438 1.00 97.38 106 PRO A N 1
ATOM 864 C CA . PRO A 1 106 ? -14.124 -11.209 5.843 1.00 97.38 106 PRO A CA 1
ATOM 865 C C . PRO A 1 106 ? -14.342 -11.412 4.334 1.00 97.38 106 PRO A C 1
ATOM 867 O O . PRO A 1 106 ? -13.394 -11.652 3.584 1.00 97.38 106 PRO A O 1
ATOM 870 N N . GLU A 1 107 ? -15.581 -11.288 3.858 1.00 97.56 107 GLU A N 1
ATOM 871 C CA . GLU A 1 107 ? -15.937 -11.351 2.439 1.00 97.56 107 GLU A CA 1
ATOM 872 C C . GLU A 1 107 ? -15.329 -10.175 1.668 1.00 97.56 107 GLU A C 1
ATOM 874 O O . GLU A 1 107 ? -14.770 -10.365 0.585 1.00 97.56 107 GLU A O 1
ATOM 879 N N . LYS A 1 108 ? -15.367 -8.970 2.247 1.00 97.75 108 LYS A N 1
ATOM 880 C CA . LYS A 1 108 ? -14.754 -7.768 1.663 1.00 97.75 108 LYS A CA 1
ATOM 881 C C . LYS A 1 108 ? -13.231 -7.833 1.696 1.00 97.75 108 LYS A C 1
ATOM 883 O O . LYS A 1 108 ? -12.596 -7.433 0.726 1.00 97.75 108 LYS A O 1
ATOM 888 N N . ALA A 1 109 ? -12.635 -8.438 2.723 1.00 98.06 109 ALA A N 1
ATOM 889 C CA . ALA A 1 109 ? -11.199 -8.708 2.743 1.00 98.06 109 ALA A CA 1
ATOM 890 C C . ALA A 1 109 ? -10.777 -9.649 1.597 1.00 98.06 109 ALA A C 1
ATOM 892 O O . ALA A 1 109 ? -9.810 -9.370 0.887 1.00 98.06 109 ALA A O 1
ATOM 893 N N . LYS A 1 110 ? -11.536 -10.728 1.345 1.00 98.00 110 LYS A N 1
ATOM 894 C CA . LYS A 1 110 ? -11.306 -11.619 0.190 1.00 98.00 110 LYS A CA 1
ATOM 895 C C . LYS A 1 110 ? -11.470 -10.879 -1.140 1.00 98.00 110 LYS A C 1
ATOM 897 O O . LYS A 1 110 ? -10.634 -11.049 -2.026 1.00 98.00 110 LYS A O 1
ATOM 902 N N . ALA A 1 111 ? -12.507 -10.051 -1.266 1.00 97.44 111 ALA A N 1
ATOM 903 C CA . ALA A 1 111 ? -12.743 -9.238 -2.457 1.00 97.44 111 ALA A CA 1
ATOM 904 C C . ALA A 1 111 ? -11.616 -8.219 -2.695 1.00 97.44 111 ALA A C 1
ATOM 906 O O . ALA A 1 111 ? -11.186 -8.051 -3.830 1.00 97.44 111 ALA A O 1
ATOM 907 N N . CYS A 1 112 ? -11.083 -7.608 -1.635 1.00 98.19 112 CYS A N 1
ATOM 908 C CA . CYS A 1 112 ? -9.935 -6.706 -1.689 1.00 98.19 112 CYS A CA 1
ATOM 909 C C . CYS A 1 112 ? -8.679 -7.421 -2.213 1.00 98.19 112 CYS A C 1
ATOM 911 O O . CYS A 1 112 ? -8.027 -6.941 -3.137 1.00 98.19 112 CYS A O 1
ATOM 913 N N . VAL A 1 113 ? -8.376 -8.622 -1.699 1.00 98.38 113 VAL A N 1
ATOM 914 C CA . VAL A 1 113 ? -7.261 -9.438 -2.216 1.00 98.38 113 VAL A CA 1
ATOM 915 C C . VAL A 1 113 ? -7.481 -9.801 -3.686 1.00 98.38 113 VAL A C 1
ATOM 917 O O . VAL A 1 113 ? -6.553 -9.695 -4.479 1.00 98.38 113 VAL A O 1
ATOM 920 N N . ALA A 1 114 ? -8.696 -10.204 -4.071 1.00 97.50 114 ALA A N 1
ATOM 921 C CA . ALA A 1 114 ? -9.017 -10.512 -5.465 1.00 97.50 114 ALA A CA 1
ATOM 922 C C . ALA A 1 114 ? -8.874 -9.281 -6.376 1.00 97.50 114 ALA A C 1
ATOM 924 O O . ALA A 1 114 ? -8.339 -9.396 -7.476 1.00 97.50 114 ALA A O 1
ATOM 925 N N . TYR A 1 115 ? -9.281 -8.101 -5.900 1.00 97.00 115 TYR A N 1
ATOM 926 C CA . TYR A 1 115 ? -9.102 -6.832 -6.603 1.00 97.00 115 TYR A CA 1
ATOM 927 C C . TYR A 1 115 ? -7.618 -6.523 -6.843 1.00 97.00 115 TYR A C 1
ATOM 929 O O . TYR A 1 115 ? -7.249 -6.146 -7.953 1.00 97.00 115 TYR A O 1
ATOM 937 N N . GLY A 1 116 ? -6.765 -6.741 -5.838 1.00 96.62 116 GLY A N 1
ATOM 938 C CA . GLY A 1 116 ? -5.312 -6.576 -5.954 1.00 96.62 116 GLY A CA 1
ATOM 939 C C . GLY A 1 116 ? -4.605 -7.666 -6.763 1.00 96.62 116 GLY A C 1
ATOM 940 O O . GLY A 1 116 ? -3.437 -7.509 -7.086 1.00 96.62 116 GLY A O 1
ATOM 941 N N . LEU A 1 117 ? -5.274 -8.770 -7.103 1.00 96.06 117 LEU A N 1
ATOM 942 C CA . LEU A 1 117 ? -4.727 -9.817 -7.977 1.00 96.06 117 LEU A CA 1
ATOM 943 C C . LEU A 1 117 ? -5.137 -9.657 -9.445 1.00 96.06 117 LEU A C 1
ATOM 945 O O . LEU A 1 117 ? -4.671 -10.417 -10.296 1.00 96.06 117 LEU A O 1
ATOM 949 N N . ASN A 1 118 ? -6.005 -8.694 -9.750 1.00 93.75 118 ASN A N 1
ATOM 950 C CA . ASN A 1 118 ? -6.334 -8.364 -11.125 1.00 93.75 118 ASN A CA 1
ATOM 951 C C . ASN A 1 118 ? -5.203 -7.534 -11.748 1.00 93.75 118 ASN A C 1
ATOM 953 O O . ASN A 1 118 ? -4.998 -6.383 -11.370 1.00 93.75 118 ASN A O 1
ATOM 957 N N . LYS A 1 119 ? -4.522 -8.111 -12.739 1.00 89.31 119 LYS A N 1
ATOM 958 C CA . LYS A 1 119 ? -3.369 -7.507 -13.424 1.00 89.31 119 LYS A CA 1
ATOM 959 C C . LYS A 1 119 ? -3.712 -6.264 -14.240 1.00 89.31 119 LYS A C 1
ATOM 961 O O . LYS A 1 119 ? -2.839 -5.449 -14.511 1.00 89.31 119 LYS A O 1
ATOM 966 N N . ASP A 1 120 ? -4.980 -6.110 -14.610 1.00 87.44 120 ASP A N 1
ATOM 967 C CA . ASP A 1 120 ? -5.447 -4.947 -15.366 1.00 87.44 120 ASP A CA 1
ATOM 968 C C . ASP A 1 120 ? -5.669 -3.716 -14.463 1.00 87.44 120 ASP A C 1
ATOM 970 O O . ASP A 1 120 ? -5.895 -2.607 -14.955 1.00 87.44 120 ASP A O 1
ATOM 974 N N . ASN A 1 121 ? -5.605 -3.892 -13.136 1.00 88.25 121 ASN A N 1
ATOM 975 C CA . ASN A 1 121 ? -5.748 -2.815 -12.165 1.00 88.25 121 ASN A CA 1
ATOM 976 C C . ASN A 1 121 ? -4.391 -2.168 -11.861 1.00 88.25 121 ASN A C 1
ATOM 978 O O . ASN A 1 121 ? -3.409 -2.852 -11.590 1.00 88.25 121 ASN A O 1
ATOM 982 N N . TRP A 1 122 ? -4.359 -0.836 -11.779 1.00 93.38 122 TRP A N 1
ATOM 983 C CA . TRP A 1 122 ? -3.147 -0.105 -11.388 1.00 93.38 122 TRP A CA 1
ATOM 984 C C . TRP A 1 122 ? -2.635 -0.497 -9.989 1.00 93.38 122 TRP A C 1
ATOM 986 O O . TRP A 1 122 ? -1.429 -0.635 -9.778 1.00 93.38 122 TRP A O 1
ATOM 996 N N . SER A 1 123 ? -3.558 -0.750 -9.054 1.00 95.31 123 SER A N 1
ATOM 997 C CA . SER A 1 123 ? -3.274 -1.227 -7.693 1.00 95.31 123 SER A CA 1
ATOM 998 C C . SER A 1 123 ? -2.920 -2.721 -7.630 1.00 95.31 123 SER A C 1
ATOM 1000 O O . SER A 1 123 ? -3.143 -3.360 -6.608 1.00 95.31 123 SER A O 1
ATOM 1002 N N . SER A 1 124 ? -2.439 -3.334 -8.712 1.00 95.56 124 SER A N 1
ATOM 1003 C CA . SER A 1 124 ? -2.096 -4.759 -8.708 1.00 95.56 124 SER A CA 1
ATOM 1004 C C . SER A 1 124 ? -0.908 -5.068 -7.782 1.00 95.56 124 SER A C 1
ATOM 1006 O O . SER A 1 124 ? 0.078 -4.333 -7.714 1.00 95.56 124 SER A O 1
ATOM 1008 N N . LEU A 1 125 ? -0.984 -6.202 -7.082 1.00 96.75 125 LEU A N 1
ATOM 1009 C CA . LEU A 1 125 ? 0.050 -6.742 -6.190 1.00 96.75 125 LEU A CA 1
ATOM 1010 C C . LEU A 1 125 ? 1.163 -7.490 -6.942 1.00 96.75 125 LEU A C 1
ATOM 1012 O O . LEU A 1 125 ? 2.112 -7.966 -6.309 1.00 96.75 125 LEU A O 1
ATOM 1016 N N . ASP A 1 126 ? 1.032 -7.632 -8.262 1.00 93.62 126 ASP A N 1
ATOM 1017 C CA . ASP A 1 126 ? 1.986 -8.313 -9.145 1.00 93.62 126 ASP A CA 1
ATOM 1018 C C . ASP A 1 126 ? 3.043 -7.377 -9.758 1.00 93.62 126 ASP A C 1
ATOM 1020 O O . ASP A 1 126 ? 3.890 -7.822 -10.534 1.00 93.62 126 ASP A O 1
ATOM 1024 N N . CYS A 1 127 ? 3.031 -6.097 -9.382 1.00 87.56 127 CYS A N 1
ATOM 1025 C CA . CYS A 1 127 ? 4.029 -5.122 -9.795 1.00 87.56 127 CYS A CA 1
ATOM 1026 C C . CYS A 1 127 ? 4.490 -4.243 -8.628 1.00 87.56 127 CYS A C 1
ATOM 1028 O O . CYS A 1 127 ? 3.711 -3.849 -7.753 1.00 87.56 127 CYS A O 1
ATOM 1030 N N . CYS A 1 128 ? 5.785 -3.921 -8.635 1.00 88.62 128 CYS A N 1
ATOM 1031 C CA . CYS A 1 128 ? 6.329 -2.865 -7.790 1.00 88.62 128 CYS A CA 1
ATOM 1032 C C . CYS A 1 128 ? 5.768 -1.507 -8.239 1.00 88.62 128 CYS A C 1
ATOM 1034 O O . CYS A 1 128 ? 5.459 -1.326 -9.415 1.00 88.62 128 CYS A O 1
ATOM 1036 N N . ALA A 1 129 ? 5.674 -0.560 -7.310 1.00 89.00 129 ALA A N 1
ATOM 1037 C CA . ALA A 1 129 ? 5.370 0.836 -7.600 1.00 89.00 129 ALA A CA 1
ATOM 1038 C C . ALA A 1 129 ? 6.342 1.715 -6.820 1.00 89.00 129 ALA A C 1
ATOM 1040 O O . ALA A 1 129 ? 6.486 1.558 -5.607 1.00 89.00 129 ALA A O 1
ATOM 1041 N N . GLU A 1 130 ? 7.017 2.616 -7.524 1.00 89.50 130 GLU A N 1
ATOM 1042 C CA . GLU A 1 130 ? 7.914 3.599 -6.935 1.00 89.50 130 GLU A CA 1
ATOM 1043 C C . GLU A 1 130 ? 7.106 4.817 -6.470 1.00 89.50 130 GLU A C 1
ATOM 1045 O O . GLU A 1 130 ? 6.015 5.100 -6.971 1.00 89.50 130 GLU A O 1
ATOM 1050 N N . LYS A 1 131 ? 7.668 5.616 -5.554 1.00 85.81 131 LYS A N 1
ATOM 1051 C CA . LYS A 1 131 ? 7.036 6.859 -5.065 1.00 85.81 131 LYS A CA 1
ATOM 1052 C C . LYS A 1 131 ? 6.509 7.748 -6.205 1.00 85.81 131 LYS A C 1
ATOM 1054 O O . LYS A 1 131 ? 5.433 8.328 -6.079 1.00 85.81 131 LYS A O 1
ATOM 1059 N N . GLY A 1 132 ? 7.279 7.886 -7.288 1.00 84.50 132 GLY A N 1
ATOM 1060 C CA . GLY A 1 132 ? 6.905 8.711 -8.439 1.00 84.50 132 GLY A CA 1
ATOM 1061 C C . GLY A 1 132 ? 5.646 8.217 -9.153 1.00 84.50 132 GLY A C 1
ATOM 1062 O O . GLY A 1 132 ? 4.853 9.037 -9.602 1.00 84.50 132 GLY A O 1
ATOM 1063 N N . ASP A 1 133 ? 5.420 6.904 -9.177 1.00 90.00 133 ASP A N 1
ATOM 1064 C CA . ASP A 1 133 ? 4.266 6.302 -9.843 1.00 90.00 133 ASP A CA 1
ATOM 1065 C C . ASP A 1 133 ? 2.967 6.597 -9.082 1.00 90.00 133 ASP A C 1
ATOM 1067 O O . ASP A 1 133 ? 1.935 6.849 -9.700 1.00 90.00 133 ASP A O 1
ATOM 1071 N N . PHE A 1 134 ? 3.015 6.646 -7.743 1.00 89.44 134 PHE A N 1
ATOM 1072 C CA . PHE A 1 134 ? 1.884 7.105 -6.928 1.00 89.44 134 PHE A CA 1
ATOM 1073 C C . PHE A 1 134 ? 1.558 8.578 -7.208 1.00 89.44 134 PHE A C 1
ATOM 1075 O O . PHE A 1 134 ? 0.394 8.925 -7.385 1.00 89.44 134 PHE A O 1
ATOM 1082 N N . ILE A 1 135 ? 2.570 9.449 -7.287 1.00 87.50 135 ILE A N 1
ATOM 1083 C CA . ILE A 1 135 ? 2.354 10.876 -7.582 1.00 87.50 135 ILE A CA 1
ATOM 1084 C C . ILE A 1 135 ? 1.740 11.052 -8.974 1.00 87.50 135 ILE A C 1
ATOM 1086 O O . ILE A 1 135 ? 0.801 11.826 -9.129 1.00 87.50 135 ILE A O 1
ATOM 1090 N N . GLU A 1 136 ? 2.242 10.324 -9.974 1.00 90.12 136 GLU A N 1
ATOM 1091 C CA . GLU A 1 136 ? 1.711 10.360 -11.339 1.00 90.12 136 GLU A CA 1
ATOM 1092 C C . GLU A 1 136 ? 0.263 9.851 -11.398 1.00 90.12 136 GLU A C 1
ATOM 1094 O O . GLU A 1 136 ? -0.587 10.498 -12.005 1.00 90.12 136 GLU A O 1
ATOM 1099 N N . HIS A 1 137 ? -0.036 8.728 -10.739 1.00 91.88 137 HIS A N 1
ATOM 1100 C CA . HIS A 1 137 ? -1.368 8.126 -10.769 1.00 91.88 137 HIS A CA 1
ATOM 1101 C C . HIS A 1 137 ? -2.426 8.968 -10.048 1.00 91.88 137 HIS A C 1
ATOM 1103 O O . HIS A 1 137 ? -3.529 9.144 -10.564 1.00 91.88 137 HIS A O 1
ATOM 1109 N N . TYR A 1 138 ? -2.104 9.483 -8.859 1.00 88.44 138 TYR A N 1
ATOM 1110 C CA . TYR A 1 138 ? -3.059 10.227 -8.037 1.00 88.44 138 TYR A CA 1
ATOM 1111 C C . TYR A 1 138 ? -3.064 11.734 -8.315 1.00 88.44 138 TYR A C 1
ATOM 1113 O O . TYR A 1 138 ? -4.006 12.417 -7.921 1.00 88.44 138 TYR A O 1
ATOM 1121 N N . GLY A 1 139 ? -2.037 12.263 -8.988 1.00 90.00 139 GLY A N 1
ATOM 1122 C CA . GLY A 1 139 ? -1.910 13.692 -9.286 1.00 90.00 139 GLY A CA 1
ATOM 1123 C C . GLY A 1 139 ? -1.641 14.571 -8.060 1.00 90.00 139 GLY A C 1
ATOM 1124 O O . GLY A 1 139 ? -1.758 15.790 -8.154 1.00 90.00 139 GLY A O 1
ATOM 1125 N N . ASP A 1 140 ? -1.285 13.974 -6.920 1.00 86.56 140 ASP A N 1
ATOM 1126 C CA . ASP A 1 140 ? -1.055 14.669 -5.653 1.00 86.56 140 ASP A CA 1
ATOM 1127 C C . ASP A 1 140 ? 0.357 14.348 -5.114 1.00 86.56 140 ASP A C 1
ATOM 1129 O O . ASP A 1 140 ? 0.636 13.208 -4.723 1.00 86.56 140 ASP A O 1
ATOM 1133 N N . PRO A 1 141 ? 1.273 15.338 -5.061 1.00 84.44 141 PRO A N 1
ATOM 1134 C CA . PRO A 1 141 ? 2.636 15.137 -4.568 1.00 84.44 141 PRO A CA 1
ATOM 1135 C C . PRO A 1 141 ? 2.701 14.806 -3.069 1.00 84.44 141 PRO A C 1
ATOM 1137 O O . PRO A 1 141 ? 3.715 14.277 -2.604 1.00 84.44 141 PRO A O 1
ATOM 1140 N N . THR A 1 142 ? 1.640 15.096 -2.312 1.00 84.00 142 THR A N 1
ATOM 1141 C CA . THR A 1 142 ? 1.537 14.804 -0.878 1.00 84.00 142 THR A CA 1
ATOM 1142 C C . THR A 1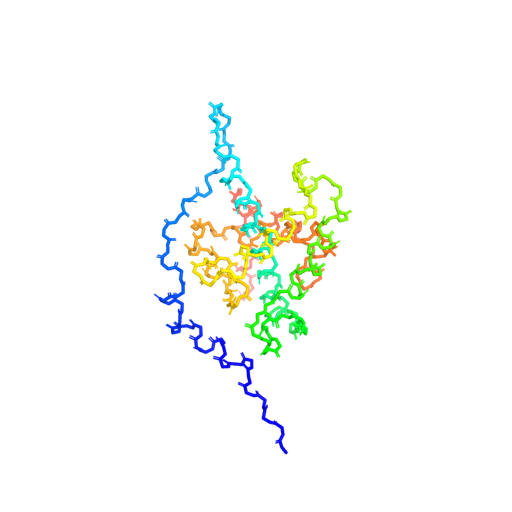 142 ? 0.983 13.406 -0.603 1.00 84.00 142 THR A C 1
ATOM 1144 O O . THR A 1 142 ? 1.179 12.879 0.495 1.00 84.00 142 THR A O 1
ATOM 1147 N N . PHE A 1 143 ? 0.372 12.751 -1.595 1.00 87.75 143 PHE A N 1
ATOM 1148 C CA . PHE A 1 143 ? -0.279 11.450 -1.430 1.00 87.75 143 PHE A CA 1
ATOM 1149 C C . PHE A 1 143 ? 0.637 10.363 -0.835 1.00 87.75 143 PHE A C 1
ATOM 1151 O O . PHE A 1 143 ? 0.231 9.710 0.129 1.00 87.75 143 PHE A O 1
ATOM 1158 N N . PRO A 1 144 ? 1.912 10.213 -1.261 1.00 88.81 144 PRO A N 1
ATOM 1159 C CA . PRO A 1 144 ? 2.826 9.261 -0.627 1.00 88.81 144 PRO A CA 1
ATOM 1160 C C . PRO A 1 144 ? 3.031 9.515 0.875 1.00 88.81 144 PRO A C 1
ATOM 1162 O O . PRO A 1 144 ? 3.241 8.579 1.643 1.00 88.81 144 PRO A O 1
ATOM 1165 N N . MET A 1 145 ? 2.969 10.776 1.316 1.00 85.06 145 MET A N 1
ATOM 1166 C CA . MET A 1 145 ? 3.055 11.114 2.737 1.00 85.06 145 MET A CA 1
ATOM 1167 C C . MET A 1 145 ? 1.796 10.690 3.488 1.00 85.06 145 MET A C 1
ATOM 1169 O O . MET A 1 145 ? 1.892 10.059 4.539 1.00 85.06 145 MET A O 1
ATOM 1173 N N . GLN A 1 146 ? 0.622 10.968 2.921 1.00 87.69 146 GLN A N 1
ATOM 1174 C CA . GLN A 1 146 ? -0.658 10.551 3.494 1.00 87.69 146 GLN A CA 1
ATOM 1175 C C . GLN A 1 146 ? -0.716 9.024 3.659 1.00 87.69 146 GLN A C 1
ATOM 1177 O O . GLN A 1 146 ? -1.095 8.523 4.718 1.00 87.69 146 GLN A O 1
ATOM 1182 N N . MET A 1 147 ? -0.244 8.273 2.659 1.00 91.31 147 MET A N 1
ATOM 1183 C CA . MET A 1 147 ? -0.153 6.811 2.719 1.00 91.31 147 MET A CA 1
ATOM 1184 C C . MET A 1 147 ? 0.799 6.325 3.811 1.00 91.31 147 MET A C 1
ATOM 1186 O O . MET A 1 147 ? 0.492 5.357 4.502 1.00 91.31 147 MET A O 1
ATOM 1190 N N . ARG A 1 148 ? 1.937 6.999 4.014 1.00 89.50 148 ARG A N 1
ATOM 1191 C CA . ARG A 1 148 ? 2.870 6.675 5.106 1.00 89.50 148 ARG A CA 1
ATOM 1192 C C . ARG A 1 148 ? 2.240 6.904 6.473 1.00 89.50 148 ARG A C 1
ATOM 1194 O O . ARG A 1 148 ? 2.367 6.044 7.340 1.00 89.50 148 ARG A O 1
ATOM 1201 N N . MET A 1 149 ? 1.515 8.007 6.649 1.00 87.75 149 MET A N 1
ATOM 1202 C CA . MET A 1 149 ? 0.786 8.291 7.889 1.00 87.75 149 MET A CA 1
ATOM 1203 C C . MET A 1 149 ? -0.338 7.284 8.141 1.00 87.75 149 MET A C 1
ATOM 1205 O O . MET A 1 149 ? -0.527 6.814 9.262 1.00 87.75 149 MET A O 1
ATOM 1209 N N . PHE A 1 150 ? -1.085 6.916 7.103 1.00 91.44 150 PHE A N 1
ATOM 1210 C CA . PHE A 1 150 ? -2.106 5.880 7.209 1.00 91.44 150 PHE A CA 1
ATOM 1211 C C . PHE A 1 150 ? -1.485 4.508 7.524 1.00 91.44 150 PHE A C 1
ATOM 1213 O O . PHE A 1 150 ? -1.937 3.809 8.432 1.00 91.44 150 PHE A O 1
ATOM 1220 N N . GLY A 1 151 ? -0.379 4.160 6.864 1.00 91.62 151 GLY A N 1
ATOM 1221 C CA . GLY A 1 151 ? 0.417 2.973 7.161 1.00 91.62 151 GLY A CA 1
ATOM 1222 C C . GLY A 1 151 ? 0.927 2.949 8.604 1.00 91.62 151 GLY A C 1
ATOM 1223 O O . GLY A 1 151 ? 0.873 1.909 9.255 1.00 91.62 151 GLY A O 1
ATOM 1224 N N . GLU A 1 152 ? 1.358 4.083 9.153 1.00 91.31 152 GLU A N 1
ATOM 1225 C CA . GLU A 1 152 ? 1.787 4.190 10.550 1.00 91.31 152 GLU A CA 1
ATOM 1226 C C . GLU A 1 152 ? 0.656 3.871 11.536 1.00 91.31 152 GLU A C 1
ATOM 1228 O O . GLU A 1 152 ? 0.890 3.151 12.506 1.00 91.31 152 GLU A O 1
ATOM 1233 N N . GLN A 1 153 ? -0.586 4.287 11.268 1.00 90.00 153 GLN A N 1
ATOM 1234 C CA . GLN A 1 153 ? -1.735 3.908 12.107 1.00 90.00 153 GLN A CA 1
ATOM 1235 C C . GLN A 1 153 ? -1.917 2.380 12.181 1.00 90.00 153 GLN A C 1
ATOM 1237 O O . GLN A 1 153 ? -2.346 1.840 13.207 1.00 90.00 153 GLN A O 1
ATOM 1242 N N . ILE A 1 154 ? -1.528 1.662 11.125 1.00 93.00 154 ILE A N 1
ATOM 1243 C CA . ILE A 1 154 ? -1.630 0.203 11.013 1.00 93.00 154 ILE A CA 1
ATOM 1244 C C . ILE A 1 154 ? -0.417 -0.485 11.652 1.00 93.00 154 ILE A C 1
ATOM 1246 O O . ILE A 1 154 ? -0.577 -1.296 12.567 1.00 93.00 154 ILE A O 1
ATOM 1250 N N . TYR A 1 155 ? 0.794 -0.137 11.222 1.00 89.88 155 TYR A N 1
ATOM 1251 C CA . TYR A 1 155 ? 2.039 -0.779 11.652 1.00 89.88 155 TYR A CA 1
ATOM 1252 C C . TYR A 1 155 ? 2.557 -0.282 13.009 1.00 89.88 155 TYR A C 1
ATOM 1254 O O . TYR A 1 155 ? 3.382 -0.949 13.626 1.00 89.88 155 TYR A O 1
ATOM 1262 N N . GLY A 1 156 ? 2.082 0.871 13.487 1.00 87.19 156 GLY A N 1
ATOM 1263 C CA . GLY A 1 156 ? 2.542 1.522 14.717 1.00 87.19 156 GLY A CA 1
ATOM 1264 C C . GLY A 1 156 ? 3.893 2.235 14.594 1.00 87.19 156 GLY A C 1
ATOM 1265 O O . G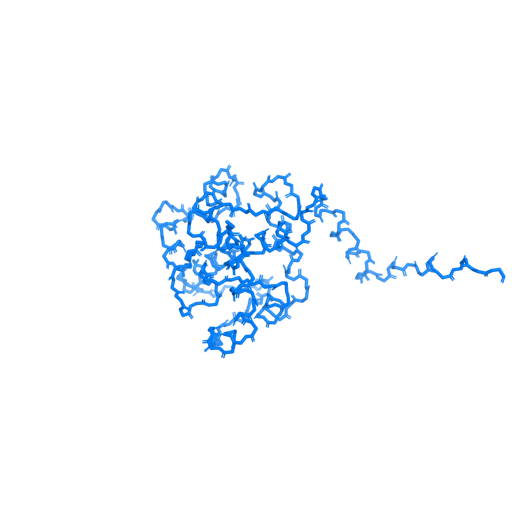LY A 1 156 ? 4.387 2.749 15.591 1.00 87.19 156 GLY A O 1
ATOM 1266 N N . ARG A 1 157 ? 4.500 2.249 13.400 1.00 83.00 157 ARG A N 1
ATOM 1267 C CA . ARG A 1 157 ? 5.754 2.954 13.106 1.00 83.00 157 ARG A CA 1
ATOM 1268 C C . ARG A 1 157 ? 5.794 3.420 11.653 1.00 83.00 157 ARG A C 1
ATOM 1270 O O . ARG A 1 157 ? 5.366 2.678 10.759 1.00 83.00 157 ARG A O 1
ATOM 1277 N N . GLY A 1 158 ? 6.358 4.598 11.410 1.00 80.12 158 GLY A N 1
ATOM 1278 C CA . GLY A 1 158 ? 6.679 5.049 10.058 1.00 80.12 158 GLY A CA 1
ATOM 1279 C C . GLY A 1 158 ? 7.877 4.302 9.449 1.00 80.12 158 GLY A C 1
ATOM 1280 O O . GLY A 1 158 ? 8.487 3.443 10.103 1.00 80.12 158 GLY A O 1
ATOM 1281 N N . PRO A 1 159 ? 8.179 4.557 8.168 1.00 73.69 159 PRO A N 1
ATOM 1282 C CA . PRO A 1 159 ? 9.351 3.995 7.505 1.00 73.69 159 PRO A CA 1
ATOM 1283 C C . PRO A 1 159 ? 10.654 4.559 8.099 1.00 73.69 159 PRO A C 1
ATOM 1285 O O . PRO A 1 159 ? 10.723 5.730 8.474 1.00 73.69 159 PRO A O 1
ATOM 1288 N N . GLY A 1 160 ? 11.683 3.720 8.230 1.00 69.25 160 GLY A N 1
ATOM 1289 C CA . GLY A 1 160 ? 12.972 4.095 8.833 1.00 69.25 160 GLY A CA 1
ATOM 1290 C C . GLY A 1 160 ? 12.907 4.352 10.344 1.00 69.25 160 GLY A C 1
ATOM 1291 O O . GLY A 1 160 ? 13.783 5.013 10.901 1.00 69.25 160 GLY A O 1
ATOM 1292 N N . GLY A 1 161 ? 11.838 3.898 11.011 1.00 68.06 161 GLY A N 1
ATOM 1293 C CA . GLY A 1 161 ? 11.597 4.151 12.435 1.00 68.06 161 GLY A CA 1
ATOM 1294 C C . GLY A 1 161 ? 11.229 5.601 12.769 1.00 68.06 161 GLY A C 1
ATOM 1295 O O . GLY A 1 161 ? 11.085 5.930 13.944 1.00 68.06 161 GLY A O 1
ATOM 1296 N N . GLN A 1 162 ? 11.058 6.462 11.762 1.00 63.81 162 GLN A N 1
ATOM 1297 C CA . GLN A 1 162 ? 10.692 7.861 11.958 1.00 63.81 162 GLN A CA 1
ATOM 1298 C C . GLN A 1 162 ? 9.169 7.993 12.105 1.00 63.81 162 GLN A C 1
ATOM 1300 O O . GLN A 1 162 ? 8.438 7.440 11.280 1.00 63.81 162 GLN A O 1
ATOM 1305 N N . PRO A 1 163 ? 8.660 8.716 13.118 1.00 63.19 163 PRO A N 1
ATOM 1306 C CA . PRO A 1 163 ? 7.233 8.985 13.229 1.00 63.19 163 PRO A CA 1
ATOM 1307 C C . PRO A 1 163 ? 6.793 9.930 12.105 1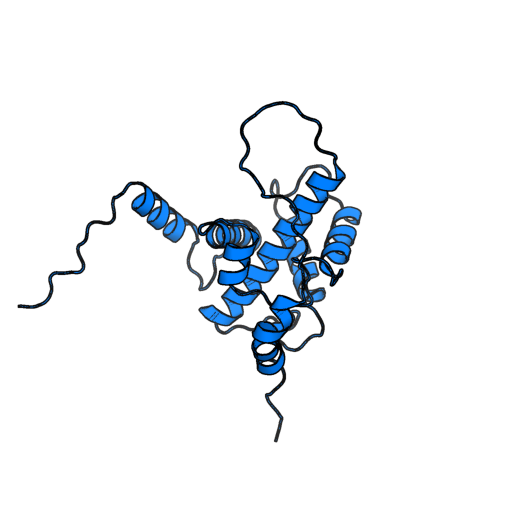.00 63.19 163 PRO A C 1
ATOM 1309 O O . PRO A 1 163 ? 7.347 11.020 11.935 1.00 63.19 163 PRO A O 1
ATOM 1312 N N . GLY A 1 164 ? 5.765 9.546 11.350 1.00 61.94 164 GLY A N 1
ATOM 1313 C CA . GLY A 1 164 ? 5.226 10.328 10.235 1.00 61.94 164 GLY A CA 1
ATOM 1314 C C . GLY A 1 164 ? 4.667 11.681 10.676 1.00 61.94 164 GLY A C 1
ATOM 1315 O O . GLY A 1 164 ? 4.667 12.629 9.893 1.00 61.94 164 GLY A O 1
ATOM 1316 N N . PHE A 1 165 ? 4.289 11.811 11.952 1.00 60.31 165 PHE A N 1
ATOM 1317 C CA . PHE A 1 165 ? 3.872 13.075 12.563 1.00 60.31 165 PHE A CA 1
ATOM 1318 C C . PHE A 1 165 ? 4.930 14.185 12.445 1.00 60.31 165 PHE A C 1
ATOM 1320 O O . PHE A 1 165 ? 4.571 15.318 12.138 1.00 60.31 165 PHE A O 1
ATOM 1327 N N . GLN A 1 166 ? 6.223 13.885 12.630 1.00 59.38 166 GLN A N 1
ATOM 1328 C CA . GLN A 1 166 ? 7.271 14.913 12.519 1.00 59.38 166 GLN A CA 1
ATOM 1329 C C . GLN A 1 166 ? 7.423 15.408 11.078 1.00 59.38 166 GLN A C 1
ATOM 1331 O O . GLN A 1 166 ? 7.547 16.608 10.847 1.00 59.38 166 GLN A O 1
ATOM 1336 N N . MET A 1 167 ? 7.344 14.504 10.099 1.00 63.03 167 MET A N 1
ATOM 1337 C CA . MET A 1 167 ? 7.402 14.886 8.688 1.00 63.03 167 MET A CA 1
ATOM 1338 C C . MET A 1 167 ? 6.149 15.668 8.263 1.00 63.03 167 MET A C 1
ATOM 1340 O O . MET A 1 167 ? 6.262 16.653 7.537 1.00 63.03 167 MET A O 1
ATOM 1344 N N . MET A 1 168 ? 4.968 15.288 8.761 1.00 58.81 168 MET A N 1
ATOM 1345 C CA . MET A 1 168 ? 3.725 16.037 8.548 1.00 58.81 168 MET A CA 1
ATOM 1346 C C . MET A 1 168 ? 3.800 17.439 9.160 1.00 58.81 168 MET A C 1
ATOM 1348 O O . MET A 1 168 ? 3.420 18.411 8.517 1.00 58.81 168 MET A O 1
ATOM 1352 N N . GLN A 1 169 ? 4.357 17.570 10.367 1.00 58.09 169 GLN A N 1
ATOM 1353 C CA . GLN A 1 169 ? 4.585 18.863 11.008 1.00 58.09 169 GLN A CA 1
ATOM 1354 C C . GLN A 1 169 ? 5.533 19.743 10.181 1.00 58.09 169 GLN A C 1
ATOM 1356 O O . GLN A 1 169 ? 5.250 20.924 9.991 1.00 58.09 169 GLN A O 1
ATOM 1361 N N . MET A 1 170 ? 6.606 19.168 9.626 1.00 60.78 170 MET A N 1
ATOM 1362 C CA . MET A 1 170 ? 7.511 19.879 8.718 1.00 60.78 170 MET A CA 1
ATOM 1363 C C . MET A 1 170 ? 6.814 20.315 7.419 1.00 60.78 170 MET A C 1
ATOM 1365 O O . MET A 1 170 ? 7.045 21.429 6.956 1.00 60.78 170 MET A O 1
ATOM 1369 N N . MET A 1 171 ? 5.925 19.496 6.845 1.00 56.00 171 MET A N 1
ATOM 1370 C CA . MET A 1 171 ? 5.145 19.881 5.657 1.00 56.00 171 MET A CA 1
ATOM 1371 C C . MET A 1 171 ? 4.110 20.966 5.960 1.00 56.00 171 MET A C 1
ATOM 1373 O O . MET A 1 171 ? 3.999 21.919 5.198 1.00 56.00 171 MET A O 1
ATOM 1377 N N . MET A 1 172 ? 3.415 20.889 7.097 1.00 59.59 172 MET A N 1
ATOM 1378 C CA . MET A 1 172 ? 2.493 21.942 7.542 1.00 59.59 172 MET A CA 1
ATOM 1379 C C . MET A 1 172 ? 3.218 23.272 7.794 1.00 59.59 172 MET A C 1
ATOM 1381 O O . MET A 1 172 ? 2.647 24.337 7.568 1.00 59.59 172 MET A O 1
ATOM 1385 N N . GLN A 1 173 ? 4.472 23.230 8.255 1.00 58.16 173 GLN A N 1
ATOM 1386 C CA . GLN A 1 173 ? 5.324 24.418 8.376 1.00 58.16 173 GLN A CA 1
ATOM 1387 C C . GLN A 1 173 ? 5.790 24.933 7.007 1.00 58.16 173 GLN A C 1
ATOM 1389 O O . GLN A 1 173 ? 5.822 26.143 6.785 1.00 58.16 173 GLN A O 1
ATOM 1394 N N . ALA A 1 174 ? 6.077 24.035 6.061 1.00 58.94 174 ALA A N 1
ATOM 1395 C CA . ALA A 1 174 ? 6.422 24.391 4.687 1.00 58.94 174 ALA A CA 1
ATOM 1396 C C . ALA A 1 174 ? 5.259 25.058 3.930 1.00 58.94 174 ALA A C 1
ATOM 1398 O O . ALA A 1 174 ? 5.469 26.077 3.276 1.00 58.94 174 ALA A O 1
ATOM 1399 N N . GLU A 1 175 ? 4.032 24.546 4.069 1.00 52.38 175 GLU A N 1
ATOM 1400 C CA . GLU A 1 175 ? 2.819 25.132 3.474 1.00 52.38 175 GLU A CA 1
ATOM 1401 C C . GLU A 1 175 ? 2.448 26.489 4.090 1.00 52.38 175 GLU A C 1
ATOM 1403 O O . GLU A 1 175 ? 1.902 27.351 3.405 1.00 52.38 175 GLU A O 1
ATOM 1408 N N . LYS A 1 176 ? 2.793 26.721 5.364 1.00 51.31 176 LYS A N 1
ATOM 1409 C CA . LYS A 1 176 ? 2.645 28.026 6.031 1.00 51.31 176 LYS A CA 1
ATOM 1410 C C . LYS A 1 176 ? 3.745 29.036 5.675 1.00 51.31 176 LYS A C 1
ATOM 1412 O O . LYS A 1 176 ? 3.702 30.161 6.163 1.00 51.31 176 LYS A O 1
ATOM 1417 N N . GLY A 1 177 ? 4.710 28.665 4.827 1.00 46.75 177 GLY A N 1
ATOM 1418 C CA . GLY A 1 177 ? 5.821 29.535 4.433 1.00 46.75 177 GLY A CA 1
ATOM 1419 C C . GLY A 1 177 ? 6.883 29.732 5.523 1.00 46.75 177 GLY A C 1
ATOM 1420 O O . GLY A 1 177 ? 7.681 30.660 5.432 1.00 46.75 177 GLY A O 1
ATOM 1421 N N . GLU A 1 178 ? 6.926 28.869 6.542 1.00 47.22 178 GLU A N 1
ATOM 1422 C CA . GLU A 1 178 ? 7.843 28.974 7.689 1.00 47.22 178 GLU A CA 1
ATOM 1423 C C . GLU A 1 178 ? 9.150 28.177 7.507 1.00 47.22 178 GLU A C 1
ATOM 1425 O O . GLU A 1 178 ? 9.842 27.884 8.481 1.00 47.22 178 GLU A O 1
ATOM 1430 N N . ILE A 1 179 ? 9.557 27.854 6.271 1.00 44.97 179 ILE A N 1
ATOM 1431 C CA . ILE A 1 179 ? 10.948 27.439 6.031 1.00 44.97 179 ILE A CA 1
ATOM 1432 C C . ILE A 1 179 ? 11.803 28.707 6.030 1.00 44.97 179 ILE A C 1
ATOM 1434 O O . ILE A 1 179 ? 12.091 29.291 4.985 1.00 44.97 179 ILE A O 1
ATOM 1438 N N . GLN A 1 180 ? 12.218 29.145 7.222 1.00 38.09 180 GLN A N 1
ATOM 1439 C CA . GLN A 1 180 ? 13.333 30.073 7.326 1.00 38.09 180 GLN A CA 1
ATOM 1440 C C . GLN A 1 180 ? 14.564 29.401 6.712 1.00 38.09 180 GLN A C 1
ATOM 1442 O O . GLN A 1 180 ? 15.088 28.407 7.213 1.00 38.09 180 GLN A O 1
ATOM 1447 N N . THR A 1 181 ? 15.028 29.980 5.614 1.00 37.75 181 THR A N 1
ATOM 1448 C CA . THR A 1 181 ? 16.363 29.814 5.053 1.00 37.75 181 THR A CA 1
ATOM 1449 C C . THR A 1 181 ? 17.418 30.110 6.126 1.00 37.75 181 THR A C 1
ATOM 1451 O O . THR A 1 181 ? 17.873 31.244 6.248 1.00 37.75 181 THR A O 1
ATOM 1454 N N . SER A 1 182 ? 17.806 29.119 6.928 1.00 37.75 182 SER A N 1
ATOM 1455 C CA . SER A 1 182 ? 18.902 29.253 7.903 1.00 37.75 182 SER A CA 1
ATOM 1456 C C . SER A 1 182 ? 20.059 28.273 7.675 1.00 37.75 182 SER A C 1
ATOM 1458 O O . SER A 1 182 ? 20.977 28.207 8.485 1.00 37.75 182 SER A O 1
ATOM 1460 N N . LEU A 1 183 ? 20.096 27.582 6.528 1.00 35.66 183 LEU A N 1
ATOM 1461 C CA . LEU A 1 183 ? 21.243 26.761 6.103 1.00 35.66 183 LEU A CA 1
ATOM 1462 C C . LEU A 1 183 ? 21.973 27.303 4.863 1.00 35.66 183 LEU A C 1
ATOM 1464 O O . LEU A 1 183 ? 22.577 26.547 4.111 1.00 35.66 183 LEU A O 1
ATOM 1468 N N . LEU A 1 184 ? 21.978 28.624 4.675 1.00 38.34 184 LEU A N 1
ATOM 1469 C CA . LEU A 1 184 ? 22.965 29.311 3.835 1.00 38.34 184 LEU A CA 1
ATOM 1470 C C . LEU A 1 184 ? 23.563 30.483 4.617 1.00 38.34 184 LEU A C 1
ATOM 1472 O O . LEU A 1 184 ? 23.293 31.637 4.321 1.00 38.34 184 LEU A O 1
ATOM 1476 N N . ASN A 1 185 ? 24.326 30.170 5.665 1.00 45.69 185 ASN A N 1
ATOM 1477 C CA . ASN A 1 185 ? 25.431 31.007 6.139 1.00 45.69 185 ASN A CA 1
ATOM 1478 C C . ASN A 1 185 ? 26.336 30.194 7.071 1.00 45.69 185 ASN A C 1
ATOM 1480 O O . ASN A 1 185 ? 26.379 30.363 8.284 1.00 45.69 185 ASN A O 1
ATOM 1484 N N . MET A 1 186 ? 27.091 29.291 6.462 1.00 41.69 186 MET A N 1
ATOM 1485 C CA . MET A 1 186 ? 28.423 28.955 6.941 1.00 41.69 186 MET A CA 1
ATOM 1486 C C . MET A 1 186 ? 29.294 28.872 5.705 1.00 41.69 186 MET A C 1
ATOM 1488 O O . MET A 1 186 ? 29.385 27.804 5.127 1.00 41.69 186 MET A O 1
ATOM 1492 N N . HIS A 1 187 ? 29.836 30.004 5.262 1.00 38.78 187 HIS A N 1
ATOM 1493 C CA . HIS A 1 187 ? 31.212 30.133 4.789 1.00 38.78 187 HIS A CA 1
ATOM 1494 C C . HIS A 1 187 ? 31.635 31.590 5.021 1.00 38.78 187 HIS A C 1
ATOM 1496 O O . HIS A 1 187 ? 30.837 32.517 4.911 1.00 38.78 187 HIS A O 1
ATOM 1502 N N . ARG A 1 188 ? 32.872 31.689 5.488 1.00 42.16 188 ARG A N 1
ATOM 1503 C CA . ARG A 1 188 ? 33.578 32.808 6.105 1.00 42.16 188 ARG A CA 1
ATOM 1504 C C . ARG A 1 188 ? 33.917 33.930 5.131 1.00 42.16 188 ARG A C 1
ATOM 1506 O O . ARG A 1 188 ? 34.153 33.601 3.950 1.00 42.16 188 ARG A O 1
#

Nearest PDB structures (foldseek):
  7stb-assembly1_A  TM=1.872E-01  e=6.244E+00  Saccharomyces cerevisiae S288C

Solvent-accessible surface area (backbone atoms only — not comparable to full-atom values): 11386 Å² total; per-residue (Å²): 138,83,86,88,59,61,52,60,48,56,62,62,47,36,77,66,46,56,84,70,56,36,94,65,96,73,81,80,88,74,81,91,71,95,75,98,67,90,67,59,66,67,65,53,52,53,48,54,35,42,55,56,45,42,30,51,45,49,48,52,42,39,32,45,75,68,59,69,43,70,55,77,44,22,40,68,61,50,43,84,36,19,65,61,38,49,54,55,49,50,62,42,46,75,69,42,85,86,75,63,63,94,86,66,44,75,67,51,52,52,49,34,53,52,56,26,66,36,71,77,39,76,52,23,37,65,55,90,57,55,77,66,54,53,27,67,74,67,72,36,89,59,49,69,54,55,36,43,44,55,39,18,75,53,71,75,50,23,72,75,77,42,60,45,64,60,58,50,51,52,48,57,34,49,77,70,66,65,69,72,88,75,88,84,80,88,81,135

Radius of gyration: 18.54 Å; Cα contacts (8 Å, |Δi|>4): 172; chains: 1; bounding box: 59×53×36 Å

pLDDT: mean 75.18, std 22.63, range [30.64, 98.56]

Foldseek 3Di:
DDDPPQLVVQVVCCVVCVVPFAPDDDDAPDDDDDDDDPDPVVVVLVVVLLLLLVLLLLVQQLCCPPVVDHDCQACNVNDQFNLVVSLVLVVLQVVQPPSDDPPDDPVSVVVSSVSLCPRNHPSHRRHHDDLVNVCVNNVDNCVSLVSQQSNCSRVVAGRPRDHSVVVVVVVVCVVVVNPPPPPPDPDD

Sequence (188 aa):
MSDNTTAACKKADWKTHKKTCGKNTDETFANTTSTNHSRPQNLEEKGVYKLLIDTYRMRMEDQYTIEGEVDEDSIYSGRPDSRDGFRRFLRLVEKKRGLLPPWWSPEKAKACVAYGLNKDNWSSLDCCAEKGDFIEHYGDPTFPMQMRMFGE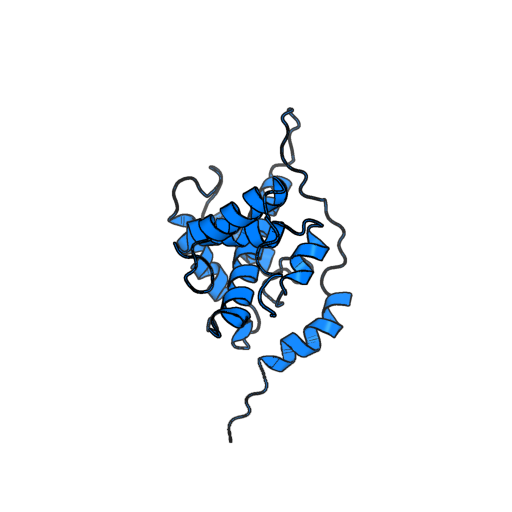QIYGRGPGGQPGFQMMQMMMQAEKGEIQTSLLNMHR

Secondary structure (DSSP, 8-state):
-----HHHHHHHHHHHHTTTS-------------------HHHHHHHHHHHHHHHHHHHHHHIIIII----TTSGGGT-S-SHHHHHHHHHHHTTSTTTS-TT--HHHHHHHHHHHT-TTSTT-TTS---HHHHHHHHS-TTHHHHHHHHHHHHHSS-GGG--HHHHHHHHHHHHTT-----SS----

Mean predicted aligned error: 12.24 Å